Protein 1F8F (pdb70)

Radius of gyration: 20.16 Å; Cα contacts (8 Å, |Δi|>4): 922; chains: 1; bounding box: 40×38×63 Å

Secondary structure (DSSP, 8-state):
-EEEEEEEB-STTPPPEEEEEEEPPP-TTEEEEEEEEEE--HHHHHHHTTSS---SSB----EEEEEEEEE-TT--S--TT-EEEE-----SSSHHHHTT-GGG-TTHHHHSSSSS-SSS--SB--B--GGGT--SBSEEEEEGGGEEEE-TTS-GGGTGGGGTHHHHHHHIIIIII---TT-EEEEES-SHHHHHHHHHHHHHT-SEEEEEES-HHHHHHHHHHT-SEEEETTTS-HHHHHHHHTTS-EEEEEE-S--HHHHHHHHHTEEEEEEEEE----STT------HHHHHHTT-EEEE-SGGGS-HHHHHHHHHHHHHTTS--GGGGEEEEEGGGHHHHHHHHHHTS-SEEEEE--

Organism: Acinetobacter calcoaceticus (NCBI:txid471)

Nearest PDB structures (foldseek):
  1f8f-assembly1_A  TM=1.003E+00  e=1.709E-80  Acinetobacter calcoaceticus
  5tnx-assembly1_A  TM=9.929E-01  e=2.603E-60  Burkholderia ambifaria MC40-6
  1e3i-assembly1_B  TM=9.299E-01  e=3.430E-33  Mus musculus
  1e3l-assembly1_B  TM=9.326E-01  e=1.854E-32  Mus musculus
  4oh1-assembly1_A  TM=8.179E-01  e=3.962E-25  [Clostridium] scindens ATCC 35704

Solvent-accessible surface area: 15060 Å² total; per-residue (Å²): 143,64,108,9,76,0,0,4,0,39,71,143,39,23,92,10,84,79,66,82,18,78,3,64,90,16,108,31,46,24,0,0,0,80,2,25,0,0,0,4,19,136,34,0,12,32,0,38,29,57,100,50,91,2,55,38,62,1,0,0,0,2,0,0,0,0,49,2,68,19,58,4,113,100,13,108,130,10,117,97,26,12,32,0,0,0,1,3,2,29,20,36,178,24,97,59,17,103,95,49,60,7,2,78,5,87,82,33,119,38,62,0,18,49,3,17,46,98,138,41,93,76,9,9,98,67,24,3,35,2,10,13,3,4,0,0,0,37,30,1,17,2,95,24,41,2,0,3,109,12,48,126,122,10,77,15,49,21,0,0,0,0,1,11,4,0,4,15,0,0,0,0,0,50,43,23,8,134,9,69,103,78,12,9,0,0,0,2,8,0,16,12,44,0,0,0,0,0,2,0,0,96,57,26,36,14,68,46,9,0,0,3,23,88,54,92,70,32,3,94,37,0,94,143,10,26,2,59,67,52,4,24,31,153,108,85,92,6,24,48,12,0,81,134,46,22,137,48,7,0,65,20,0,0,1,26,67,8,35,38,120,24,31,71,50,0,1,32,0,2,8,147,126,1,88,0,0,34,33,18,70,57,124,118,76,66,116,44,138,81,66,88,104,52,37,114,141,12,37,23,58,65,50,61,12,55,18,0,32,13,43,5,78,142,10,0,43,50,0,5,132,30,45,97,100,61,109,1,44,0,56,110,6,30,106,74,11,46,24,120,80,6,48,86,0,6,76,19,29,189,152,8,120,4,27,7,1,0,0,92,20,95

Seque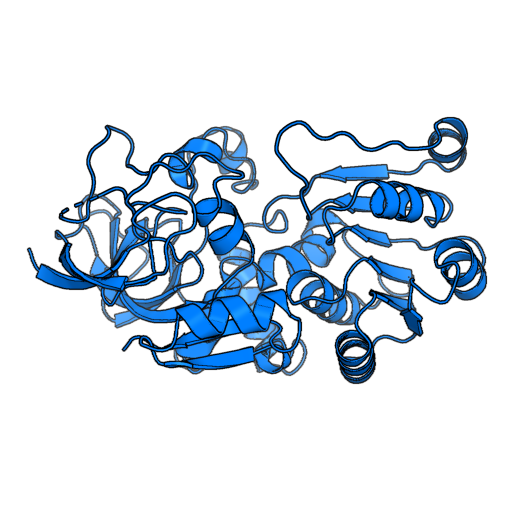nce (362 aa):
LKDIIAAVTPCKGADFELQALKIRQPQGDEVLVKVVATGMCHTDLIVRDQKYPVPLPAVLGHEGSGIIEAIGPNVTELQVGDHVVLSYGYCGKCTQCNTGNPAYCSEFFGRNFSGADSEGNHALCVNDHFFAQSSFATYALSRENNTVKVTKDVPIELLGPLGCGIQTGAGACINALKVTPASSFVTWGAGAVGLSALLAAKVCGASIIIAVDIVESRLELAKQLGATHVINSKTQDPVAAIKEITDGGVNFALESTGSPEILKQGVDALGILGKIAVVGAPQLGTTAQFDVNDLLLGGKTILGVVEGSGSPKKFIPELVRLYQQGKFPFDQLVKFYAFDEINQAAIDSRKGITLKPIIKIA

Foldseek 3Di:
DDKWWAFKLAAQQRFTDIDIWDFDADADQKFKWQWQWAWDDPVVVCVSNPLDDQDDTAQATAQTKGFTPHGYDNHDPDDGGFTWAFAADFDLPDPCNVVFFRLVHPCRCPQARHQDDPVRDHRMNHGYSHSQWSPRIRMTMHGNQRIAGADPPDDRLPRSCLNFQLLQQLLCCVPNQPQAAQFAEEEEAQFLNRLSNQLNNVVRHHPAAEYEHADVVSQVVSVVSPHPYYYYVVPDPVLVVLCVVRVAAGQEYEYAPQDQVVVQSNQSRHGQNHEYEYDHHDRPPDDHDHDDVVCVVSVYYYYYDGSSRGRCNPVSNVQVVCVVVVSRVSVVQEDEDESVCVSVVVVCSVVPPHRMYMYRHD

Structure (mmCIF, N/CA/C/O backbone):
data_1F8F
#
_entry.id   1F8F
#
_cell.length_a   82.294
_cell.length_b   96.985
_cell.length_c   103.909
_cell.angle_alpha   90.00
_cell.angle_beta   90.00
_cell.angle_gamma   90.00
#
_symmetry.space_group_name_H-M   'I 2 2 2'
#
loop_
_entity.id
_entity.type
_entity.pdbx_description
1 polymer 'BENZYL ALCOHOL DEHYDROGENASE'
2 non-polymer 'ZINC ION'
3 non-polymer 'SULFATE ION'
4 non-polymer NICOTINAMIDE-ADENINE-DINUCLEOTIDE
5 non-polymer ETHANOL
6 water water
#
loop_
_atom_site.group_PDB
_atom_site.id
_atom_site.type_symbol
_atom_site.label_atom_id
_atom_site.label_alt_id
_atom_site.label_comp_id
_atom_site.label_asym_id
_atom_site.label_entity_id
_atom_site.label_seq_id
_atom_site.pdbx_PDB_ins_code
_atom_site.Cartn_x
_atom_site.Cartn_y
_atom_site.Cartn_z
_atom_site.occupancy
_atom_site.B_iso_or_equiv
_atom_site.auth_seq_id
_atom_site.auth_comp_id
_atom_site.auth_asym_id
_atom_site.auth_atom_id
_atom_site.pdbx_PDB_model_num
ATOM 1 N N . LEU A 1 4 ? 10.218 35.361 48.434 1.00 69.26 4 LEU A N 1
ATOM 2 C CA . LEU A 1 4 ? 10.921 34.984 47.168 1.00 69.67 4 LEU A CA 1
ATOM 3 C C . LEU A 1 4 ? 11.194 33.484 47.037 1.00 67.99 4 LEU A C 1
ATOM 4 O O . LEU A 1 4 ? 11.004 32.716 47.996 1.00 68.49 4 LEU A O 1
ATOM 9 N N . LYS A 1 5 ? 11.655 33.042 45.867 1.00 64.62 5 LYS A N 1
ATOM 10 C CA . LYS A 1 5 ? 11.885 31.642 45.523 1.00 61.01 5 LYS A CA 1
ATOM 11 C C . LYS A 1 5 ? 13.303 31.290 45.095 1.00 58.75 5 LYS A C 1
ATOM 12 O O . LYS A 1 5 ? 14.009 32.108 44.471 1.00 57.73 5 LYS A O 1
ATOM 18 N N . ASP A 1 6 ? 13.784 30.080 45.440 1.00 55.51 6 ASP A N 1
ATOM 19 C CA . ASP A 1 6 ? 15.115 29.644 45.004 1.00 51.63 6 ASP A CA 1
ATOM 20 C C . ASP A 1 6 ? 14.989 28.791 43.733 1.00 47.92 6 ASP A C 1
ATOM 21 O O . ASP A 1 6 ? 14.028 28.036 43.553 1.00 43.63 6 ASP A O 1
ATOM 26 N N . ILE A 1 7 ? 15.967 28.967 42.833 1.00 46.38 7 ILE A N 1
ATOM 27 C CA . ILE A 1 7 ? 16.026 28.265 41.557 1.00 45.00 7 ILE A CA 1
ATOM 28 C C . ILE A 1 7 ? 17.439 27.906 41.059 1.00 44.70 7 ILE A C 1
ATOM 29 O O . ILE A 1 7 ? 18.442 28.498 41.499 1.00 42.97 7 ILE A O 1
ATOM 34 N N . ILE A 1 8 ? 17.525 27.108 39.968 1.00 41.66 8 ILE A N 1
ATOM 35 C CA . ILE A 1 8 ? 18.774 26.774 39.295 1.00 39.43 8 ILE A CA 1
ATOM 36 C C . ILE A 1 8 ? 18.852 27.495 37.949 1.00 39.21 8 ILE A C 1
ATOM 37 O O . ILE A 1 8 ? 17.883 27.403 37.191 1.00 39.48 8 ILE A O 1
ATOM 42 N N . ALA A 1 9 ? 19.915 28.174 37.574 1.00 39.26 9 ALA A N 1
ATOM 43 C CA . ALA A 1 9 ? 19.970 28.817 36.259 1.00 41.15 9 ALA A CA 1
ATOM 44 C C . ALA A 1 9 ? 21.368 28.704 35.697 1.00 40.27 9 ALA A C 1
ATOM 45 O O . ALA A 1 9 ? 22.272 28.805 36.502 1.00 41.41 9 ALA A O 1
ATOM 47 N N . ALA A 1 10 ? 21.549 28.641 34.409 1.00 41.12 10 ALA A N 1
ATOM 48 C CA . ALA A 1 10 ? 22.850 28.594 33.787 1.00 43.12 10 ALA A CA 1
ATOM 49 C C . ALA A 1 10 ? 23.439 29.993 33.647 1.00 45.50 10 ALA A C 1
ATOM 50 O O . ALA A 1 10 ? 22.906 30.812 32.881 1.00 47.99 10 ALA A O 1
ATOM 52 N N . VAL A 1 11 ? 24.596 30.283 34.228 1.00 45.89 11 VAL A N 1
ATOM 53 C CA . VAL A 1 11 ? 25.249 31.575 34.167 1.00 43.48 11 VAL A CA 1
ATOM 54 C C . VAL A 1 11 ? 26.413 31.651 33.197 1.00 44.91 11 VAL A C 1
ATOM 55 O O . VAL A 1 11 ? 27.218 30.711 33.095 1.00 45.23 11 VAL A O 1
ATOM 59 N N . THR A 1 12 ? 26.562 32.746 32.453 1.00 43.64 12 THR A N 1
ATOM 60 C CA . THR A 1 12 ? 27.691 32.942 31.570 1.00 45.64 12 THR A CA 1
ATOM 61 C C . THR A 1 12 ? 28.637 33.928 32.252 1.00 48.90 12 THR A C 1
ATOM 62 O O . THR A 1 12 ? 28.447 35.127 32.127 1.00 47.59 12 THR A O 1
ATOM 66 N N . PRO A 1 13 ? 29.639 33.464 32.999 1.00 51.88 13 PRO A N 1
ATOM 67 C CA . PRO A 1 13 ? 30.510 34.301 33.800 1.00 51.32 13 PRO A CA 1
ATOM 68 C C . PRO A 1 13 ? 31.444 35.240 33.101 1.00 51.03 13 PRO A C 1
ATOM 69 O O . PRO A 1 13 ? 31.725 36.234 33.773 1.00 51.09 13 PRO A O 1
ATOM 73 N N . CYS A 1 14 ? 31.952 35.053 31.898 1.00 52.13 14 CYS A N 1
ATOM 74 C CA . CYS A 1 14 ? 32.848 36.042 31.312 1.00 54.26 14 CYS A CA 1
ATOM 75 C C . CYS A 1 14 ? 32.995 35.828 29.815 1.00 55.35 14 CYS A C 1
ATOM 76 O O . CYS A 1 14 ? 32.466 34.863 29.255 1.00 56.26 14 CYS A O 1
ATOM 79 N N . LYS A 1 15 ? 33.712 36.743 29.174 1.00 56.56 15 LYS A N 1
ATOM 80 C CA . LYS A 1 15 ? 33.902 36.619 27.734 1.00 58.09 15 LYS A CA 1
ATOM 81 C C . LYS A 1 15 ? 34.264 35.158 27.492 1.00 59.20 15 LYS A C 1
ATOM 82 O O . LYS A 1 15 ? 35.126 34.539 28.109 1.00 60.63 15 LYS A O 1
ATOM 88 N N . GLY A 1 16 ? 33.474 34.532 26.648 1.00 58.54 16 GLY A N 1
ATOM 89 C CA . GLY A 1 16 ? 33.597 33.169 26.225 1.00 57.35 16 GLY A CA 1
ATOM 90 C C . GLY A 1 16 ? 33.488 32.050 27.232 1.00 53.28 16 GLY A C 1
ATOM 91 O O . GLY A 1 16 ? 33.680 30.914 26.818 1.00 54.25 16 GLY A O 1
ATOM 92 N N . ALA A 1 17 ? 33.173 32.264 28.477 1.00 51.03 17 ALA A N 1
ATOM 93 C CA . ALA A 1 17 ? 33.105 31.187 29.453 1.00 50.26 17 ALA A CA 1
ATOM 94 C C . ALA A 1 17 ? 31.996 30.196 29.138 1.00 49.14 17 ALA A C 1
ATOM 95 O O . ALA A 1 17 ? 31.067 30.467 28.392 1.00 48.15 17 ALA A O 1
ATOM 97 N N . ASP A 1 18 ? 32.087 28.986 29.664 1.00 47.79 18 ASP A N 1
ATOM 98 C CA . ASP A 1 18 ? 31.085 27.944 29.496 1.00 44.80 18 ASP A CA 1
ATOM 99 C C . ASP A 1 18 ? 29.896 28.204 30.413 1.00 42.10 18 ASP A C 1
ATOM 100 O O . ASP A 1 18 ? 30.097 28.682 31.532 1.00 41.03 18 ASP A O 1
ATOM 105 N N . PHE A 1 19 ? 28.695 27.798 30.042 1.00 40.94 19 PHE A N 1
ATOM 106 C CA . PHE A 1 19 ? 27.556 27.863 30.973 1.00 41.29 19 PHE A CA 1
ATOM 107 C C . PHE A 1 19 ? 27.886 26.934 32.164 1.00 42.83 19 PHE A C 1
ATOM 108 O O . PHE A 1 19 ? 28.414 25.806 31.995 1.00 39.17 19 PHE A O 1
ATOM 116 N N . GLU A 1 20 ? 27.534 27.330 33.379 1.00 43.23 20 GLU A N 1
ATOM 117 C CA . GLU A 1 20 ? 27.704 26.580 34.615 1.00 44.00 20 GLU A CA 1
ATOM 118 C C . GLU A 1 20 ? 26.379 26.703 35.390 1.00 43.52 20 GLU A C 1
ATOM 119 O O . GLU A 1 20 ? 25.837 27.816 35.420 1.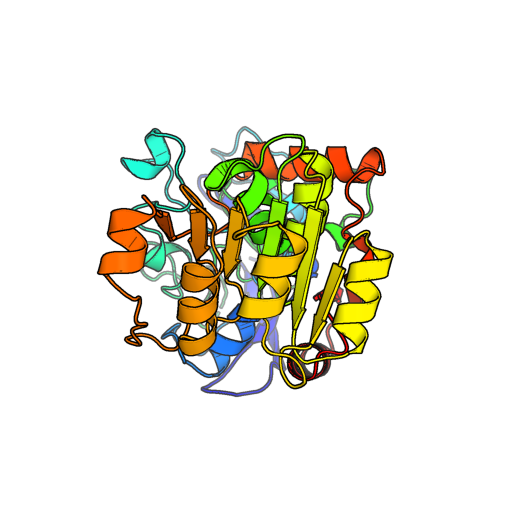00 41.25 20 GLU A O 1
ATOM 125 N N . LEU A 1 21 ? 25.902 25.661 36.030 1.00 42.92 21 LEU A N 1
ATOM 126 C CA . LEU A 1 21 ? 24.640 25.745 36.760 1.00 44.40 21 LEU A CA 1
ATOM 127 C C . LEU A 1 21 ? 24.857 26.355 38.136 1.00 45.96 21 LEU A C 1
ATOM 128 O O . LEU A 1 21 ? 25.852 25.997 38.781 1.00 46.54 21 LEU A O 1
ATOM 133 N N . GLN A 1 22 ? 24.042 27.293 38.589 1.00 46.26 22 GLN A N 1
ATOM 134 C CA . GLN A 1 22 ? 24.239 27.967 39.865 1.00 47.64 22 GLN A CA 1
ATOM 135 C C . GLN A 1 22 ? 22.933 28.068 40.632 1.00 47.08 22 GLN A C 1
ATOM 136 O O . GLN A 1 22 ? 21.883 27.920 40.010 1.00 47.19 22 GLN A O 1
ATOM 142 N N . ALA A 1 23 ? 22.963 28.262 41.949 1.00 47.56 23 ALA A N 1
ATOM 143 C CA . ALA A 1 23 ? 21.718 28.424 42.692 1.00 49.14 23 ALA A CA 1
ATOM 144 C C . ALA A 1 23 ? 21.420 29.929 42.866 1.00 48.84 23 ALA A C 1
ATOM 145 O O . ALA A 1 23 ? 22.308 30.668 43.309 1.00 46.82 23 ALA A O 1
ATOM 147 N N . LEU A 1 24 ? 20.205 30.339 42.475 1.00 47.58 24 LEU A N 1
ATOM 148 C CA . LEU A 1 24 ? 19.829 31.753 42.581 1.00 45.67 24 LEU A CA 1
ATOM 149 C C . LEU A 1 24 ? 18.408 31.945 43.104 1.00 46.59 24 LEU A C 1
ATOM 150 O O . LEU A 1 24 ? 17.643 31.012 43.415 1.00 45.10 24 LEU A O 1
ATOM 155 N N . LYS A 1 25 ? 17.982 33.214 43.244 1.00 46.72 25 LYS A N 1
ATOM 156 C CA . LYS A 1 25 ? 16.640 33.511 43.715 1.00 47.84 25 LYS A CA 1
ATOM 157 C C . LYS A 1 25 ? 15.860 34.493 42.824 1.00 45.71 25 LYS A C 1
ATOM 158 O O . LYS A 1 25 ? 16.367 35.441 42.278 1.00 41.10 25 LYS A O 1
ATOM 164 N N . ILE A 1 26 ? 14.562 34.213 42.751 1.00 46.38 26 ILE A N 1
ATOM 165 C CA . ILE A 1 26 ? 13.704 35.069 41.925 1.00 48.16 26 ILE A CA 1
ATOM 166 C C . ILE A 1 26 ? 12.527 35.574 42.751 1.00 48.84 26 ILE A C 1
ATOM 167 O O . ILE A 1 26 ? 11.927 34.828 43.550 1.00 48.91 26 ILE A O 1
ATOM 172 N N . ARG A 1 27 ? 12.209 36.857 42.518 1.00 47.98 27 ARG A N 1
ATOM 173 C CA . ARG A 1 27 ? 11.118 37.478 43.263 1.00 45.97 27 ARG A CA 1
ATOM 174 C C . ARG A 1 27 ? 9.753 37.293 42.637 1.00 46.26 27 ARG A C 1
ATOM 175 O O . ARG A 1 27 ? 9.641 36.925 41.465 1.00 44.85 27 ARG A O 1
ATOM 183 N N . GLN A 1 28 ? 8.713 37.627 43.405 1.00 45.84 28 GLN A N 1
ATOM 184 C CA . GLN A 1 28 ? 7.360 37.575 42.875 1.00 47.66 28 GLN A CA 1
ATOM 185 C C . GLN A 1 28 ? 7.143 38.746 41.883 1.00 45.87 28 GLN A C 1
ATOM 186 O O . GLN A 1 28 ? 7.826 39.757 41.851 1.00 45.34 28 GLN A O 1
ATOM 192 N N . PRO A 1 29 ? 6.161 38.566 41.029 1.00 45.07 29 PRO A N 1
ATOM 193 C CA . PRO A 1 29 ? 5.850 39.521 39.985 1.00 46.28 29 PRO A CA 1
ATOM 194 C C . PRO A 1 29 ? 5.010 40.702 40.455 1.00 47.58 29 PRO A C 1
ATOM 195 O O . PRO A 1 29 ? 4.181 40.618 41.350 1.00 44.57 29 PRO A O 1
ATOM 199 N N . GLN A 1 30 ? 5.261 41.840 39.810 1.00 50.61 30 GLN A N 1
ATOM 200 C CA . GLN A 1 30 ? 4.538 43.076 40.088 1.00 53.14 30 GLN A CA 1
ATOM 201 C C . GLN A 1 30 ? 3.796 43.550 38.844 1.00 51.23 30 GLN A C 1
ATOM 202 O O . GLN A 1 30 ? 3.682 42.856 37.825 1.00 50.03 30 GLN A O 1
ATOM 208 N N . GLY A 1 31 ? 3.224 44.738 38.934 1.00 48.55 31 GLY A N 1
ATOM 209 C CA . GLY A 1 31 ? 2.432 45.349 37.884 1.00 44.60 31 GLY A CA 1
ATOM 210 C C . GLY A 1 31 ? 1.818 44.352 36.904 1.00 40.63 31 GLY A C 1
ATOM 211 O O . GLY A 1 31 ? 0.861 43.640 37.201 1.00 38.07 31 GLY A O 1
ATOM 212 N N . ASP A 1 32 ? 2.358 44.391 35.682 1.00 39.04 32 ASP A N 1
ATOM 213 C CA . ASP A 1 32 ? 1.908 43.493 34.615 1.00 36.56 32 ASP A CA 1
ATOM 214 C C . ASP A 1 32 ? 2.908 42.391 34.256 1.00 37.19 32 ASP A C 1
ATOM 215 O O . ASP A 1 32 ? 2.815 41.647 33.233 1.00 36.95 32 ASP A O 1
ATOM 220 N N . GLU A 1 33 ? 3.831 42.118 35.188 1.00 36.03 33 GLU A N 1
ATOM 221 C CA . GLU A 1 33 ? 4.800 41.042 35.101 1.00 36.81 33 GLU A CA 1
ATOM 222 C C . GLU A 1 33 ? 4.195 39.648 35.290 1.00 35.44 33 GLU A C 1
ATOM 223 O O . GLU A 1 33 ? 3.087 39.541 35.792 1.00 33.37 33 GLU A O 1
ATOM 229 N N . VAL A 1 34 ? 4.871 38.624 34.768 1.00 35.66 34 VAL A N 1
ATOM 230 C CA . VAL A 1 34 ? 4.428 37.236 34.839 1.00 36.94 34 VAL A CA 1
ATOM 231 C C . VAL A 1 34 ? 5.502 36.253 35.339 1.00 36.27 34 VAL A C 1
ATOM 232 O O . VAL A 1 34 ? 6.637 36.406 34.895 1.00 36.39 34 VAL A O 1
ATOM 236 N N . LEU A 1 35 ? 5.199 35.317 36.257 1.00 35.64 35 LEU A N 1
ATOM 237 C CA . LEU A 1 35 ? 6.143 34.344 36.795 1.00 33.87 35 LEU A CA 1
ATOM 238 C C . LEU A 1 35 ? 5.941 33.006 36.081 1.00 30.79 35 LEU A C 1
ATOM 239 O O . LEU A 1 35 ? 4.826 32.467 36.186 1.00 30.16 35 LEU A O 1
ATOM 244 N N . VAL A 1 36 ? 6.971 32.560 35.352 1.00 28.61 36 VAL A N 1
ATOM 245 C CA . VAL A 1 36 ? 6.727 31.362 34.523 1.00 27.50 36 VAL A CA 1
ATOM 246 C C . VAL A 1 36 ? 7.501 30.121 34.958 1.00 27.32 36 VAL A C 1
ATOM 247 O O . VAL A 1 36 ? 8.718 30.245 35.143 1.00 27.12 36 VAL A O 1
ATOM 251 N N . LYS A 1 37 ? 6.884 28.956 34.966 1.00 28.95 37 LYS A N 1
ATOM 252 C CA . LYS A 1 37 ? 7.696 27.744 35.309 1.00 32.06 37 LYS A CA 1
ATOM 253 C C . LYS A 1 37 ? 8.214 27.207 33.954 1.00 29.68 37 LYS A C 1
ATOM 254 O O . LYS A 1 37 ? 7.364 26.785 33.169 1.00 27.44 37 LYS A O 1
ATOM 260 N N . VAL A 1 38 ? 9.515 27.289 33.679 1.00 28.58 38 VAL A N 1
ATOM 261 C CA . VAL A 1 38 ? 10.019 26.856 32.377 1.00 29.47 38 VAL A CA 1
ATOM 262 C C . VAL A 1 38 ? 10.082 25.340 32.119 1.00 31.03 38 VAL A C 1
ATOM 263 O O . VAL A 1 38 ? 10.745 24.595 32.854 1.00 29.09 38 VAL A O 1
ATOM 267 N N . VAL A 1 39 ? 9.495 24.857 31.026 1.00 29.30 39 VAL A N 1
ATOM 268 C CA . VAL A 1 39 ? 9.567 23.451 30.629 1.00 31.28 39 VAL A CA 1
ATOM 269 C C . VAL A 1 39 ? 10.795 23.219 29.753 1.00 32.75 39 VAL A C 1
ATOM 270 O O . VAL A 1 39 ? 11.621 22.330 30.035 1.00 31.57 39 VAL A O 1
ATOM 274 N N . ALA A 1 40 ? 11.022 24.115 28.744 1.00 29.99 40 ALA A N 1
ATOM 275 C CA . ALA A 1 40 ? 12.188 24.024 27.879 1.00 26.73 40 ALA A CA 1
ATOM 276 C C . ALA A 1 40 ? 12.457 25.323 27.105 1.00 25.54 40 ALA A C 1
ATOM 277 O O . ALA A 1 40 ? 11.571 26.130 26.877 1.00 22.56 40 ALA A O 1
ATOM 279 N N . THR A 1 41 ? 13.724 25.537 26.725 1.00 23.95 41 THR A N 1
ATOM 280 C CA . THR A 1 41 ? 14.139 26.776 26.110 1.00 25.54 41 THR A CA 1
ATOM 281 C C . THR A 1 41 ? 15.030 26.527 24.896 1.00 27.99 41 THR A C 1
ATOM 282 O O . THR A 1 41 ? 16.062 25.883 25.067 1.00 24.76 41 THR A O 1
ATOM 286 N N . GLY A 1 42 ? 14.647 27.079 23.747 1.00 25.91 42 GLY A N 1
ATOM 287 C CA . GLY A 1 42 ? 15.490 26.904 22.565 1.00 24.99 42 GLY A CA 1
ATOM 288 C C . GLY A 1 42 ? 16.831 27.596 22.631 1.00 26.93 42 GLY A C 1
ATOM 289 O O . GLY A 1 42 ? 16.996 28.563 23.380 1.00 27.01 42 GLY A O 1
ATOM 290 N N . MET A 1 43 ? 17.813 27.170 21.840 1.00 27.55 43 MET A N 1
ATOM 291 C CA . MET A 1 43 ? 19.133 27.759 21.764 1.00 28.59 43 MET A CA 1
ATOM 292 C C . MET A 1 43 ? 19.336 28.350 20.356 1.00 28.89 43 MET A C 1
ATOM 293 O O . MET A 1 43 ? 19.071 27.743 19.341 1.00 25.59 43 MET A O 1
ATOM 298 N N . CYS A 1 44 ? 19.851 29.557 20.335 1.00 33.61 44 CYS A N 1
ATOM 299 C CA . CYS A 1 44 ? 20.028 30.359 19.126 1.00 35.27 44 CYS A CA 1
ATOM 300 C C . CYS A 1 44 ? 21.419 30.946 19.101 1.00 37.50 44 CYS A C 1
ATOM 301 O O . CYS A 1 44 ? 22.090 31.308 20.062 1.00 37.66 44 CYS A O 1
ATOM 304 N N . HIS A 1 45 ? 21.902 31.143 17.895 1.00 40.65 45 HIS A N 1
ATOM 305 C CA . HIS A 1 45 ? 23.176 31.696 17.523 1.00 43.69 45 HIS A CA 1
ATOM 306 C C . HIS A 1 45 ? 23.525 32.928 18.328 1.00 43.59 45 HIS A C 1
ATOM 307 O O . HIS A 1 45 ? 24.609 33.131 18.868 1.00 43.36 45 HIS A O 1
ATOM 314 N N . THR A 1 46 ? 22.519 33.797 18.496 1.00 43.18 46 THR A N 1
ATOM 315 C CA . THR A 1 46 ? 22.575 34.985 19.293 1.00 40.65 46 THR A CA 1
ATOM 316 C C . THR A 1 46 ? 22.968 34.738 20.734 1.00 40.92 46 THR A C 1
ATOM 317 O O . THR A 1 46 ? 23.668 35.618 21.287 1.00 40.57 46 THR A O 1
ATOM 321 N N . ASP A 1 47 ? 22.620 33.618 21.372 1.00 39.23 47 ASP A N 1
ATOM 322 C CA . ASP A 1 47 ? 23.091 33.432 22.758 1.00 39.95 47 ASP A CA 1
ATOM 323 C C . ASP A 1 47 ? 24.632 33.330 22.752 1.00 38.58 47 ASP A C 1
ATOM 324 O O . ASP A 1 47 ? 25.354 33.823 23.613 1.00 39.69 47 ASP A O 1
ATOM 329 N N . LEU A 1 48 ? 25.137 32.677 21.719 1.00 39.63 48 LEU A N 1
ATOM 330 C CA . LEU A 1 48 ? 26.545 32.435 21.509 1.00 41.01 48 LEU A CA 1
ATOM 331 C C . LEU A 1 48 ? 27.355 33.670 21.207 1.00 43.06 48 LEU A C 1
ATOM 332 O O . LEU A 1 48 ? 28.385 33.923 21.835 1.00 43.24 48 LEU A O 1
ATOM 337 N N . ILE A 1 49 ? 26.858 34.488 20.266 1.00 44.57 49 ILE A N 1
ATOM 338 C CA . ILE A 1 49 ? 27.537 35.739 19.938 1.00 43.83 49 ILE A CA 1
ATOM 339 C C . ILE A 1 49 ? 27.570 36.658 21.153 1.00 41.93 49 ILE A C 1
ATOM 340 O O . ILE A 1 49 ? 28.476 37.476 21.091 1.00 41.10 49 ILE A O 1
ATOM 345 N N . VAL A 1 50 ? 26.738 36.610 22.175 1.00 42.65 50 VAL A N 1
ATOM 346 C CA . VAL A 1 50 ? 26.744 37.459 23.354 1.00 44.39 50 VAL A CA 1
ATOM 347 C C . VAL A 1 50 ? 27.743 37.034 24.424 1.00 47.30 50 VAL A C 1
ATOM 348 O O . VAL A 1 50 ? 28.249 37.785 25.262 1.00 46.76 50 VAL A O 1
ATOM 352 N N . ARG A 1 51 ? 28.054 35.748 24.422 1.00 50.07 51 ARG A N 1
ATOM 353 C CA . ARG A 1 51 ? 29.001 35.103 25.327 1.00 51.43 51 ARG A CA 1
ATOM 354 C C . ARG A 1 51 ? 30.422 35.505 24.902 1.00 53.14 51 ARG A C 1
ATOM 355 O O . ARG A 1 51 ? 31.223 36.017 25.675 1.00 52.73 51 ARG A O 1
ATOM 363 N N . ASP A 1 52 ? 30.580 35.492 23.578 1.00 56.85 52 ASP A N 1
ATOM 364 C CA . ASP A 1 52 ? 31.799 35.902 22.912 1.00 61.24 52 ASP A CA 1
ATOM 365 C C . ASP A 1 52 ? 31.901 37.412 22.757 1.00 64.70 52 ASP A C 1
ATOM 366 O O . ASP A 1 52 ? 32.804 37.961 22.125 1.00 65.01 52 ASP A O 1
ATOM 371 N N . GLN A 1 53 ? 30.946 38.135 23.307 1.00 67.71 53 GLN A N 1
ATOM 372 C CA . GLN A 1 53 ? 30.880 39.566 23.352 1.00 70.52 53 GLN A CA 1
ATOM 373 C C . GLN A 1 53 ? 30.968 40.317 22.052 1.00 72.50 53 GLN A C 1
ATOM 374 O O . GLN A 1 53 ? 31.154 41.538 22.089 1.00 71.46 53 GLN A O 1
ATOM 380 N N . LYS A 1 54 ? 30.531 39.767 20.929 1.00 75.21 54 LYS A N 1
ATOM 381 C CA . LYS A 1 54 ? 30.438 40.547 19.702 1.00 77.34 54 LYS A CA 1
ATOM 382 C C . LYS A 1 54 ? 29.262 41.496 19.837 1.00 79.62 54 LYS A C 1
ATOM 383 O O . LYS A 1 54 ? 28.834 42.130 18.884 1.00 79.27 54 LYS A O 1
ATOM 389 N N . TYR A 1 55 ? 28.647 41.667 20.972 1.00 81.18 55 TYR A N 1
ATOM 390 C CA . TYR A 1 55 ? 27.588 42.456 21.484 1.00 79.84 55 TYR A CA 1
ATOM 391 C C . TYR A 1 55 ? 27.786 42.595 23.006 1.00 83.14 55 TYR A C 1
ATOM 392 O O . TYR A 1 55 ? 27.815 41.606 23.734 1.00 81.02 55 TYR A O 1
ATOM 401 N N . PRO A 1 56 ? 27.835 43.834 23.477 1.00 82.37 56 PRO A N 1
ATOM 402 C CA . PRO A 1 56 ? 28.062 44.163 24.856 1.00 80.43 56 PRO A CA 1
ATOM 403 C C . PRO A 1 56 ? 27.007 43.966 25.916 1.00 78.93 56 PRO A C 1
ATOM 404 O O . PRO A 1 56 ? 26.778 44.904 26.697 1.00 79.56 56 PRO A O 1
ATOM 408 N N . VAL A 1 57 ? 26.468 42.756 26.043 1.00 75.66 57 VAL A N 1
ATOM 409 C CA . VAL A 1 57 ? 25.567 42.494 27.176 1.00 72.40 57 VAL A CA 1
ATOM 410 C C . VAL A 1 57 ? 26.557 42.296 28.323 1.00 70.26 57 VAL A C 1
ATOM 411 O O . VAL A 1 57 ? 27.574 41.629 28.159 1.00 69.14 57 VAL A O 1
ATOM 415 N N . PRO A 1 58 ? 26.321 42.947 29.439 1.00 69.27 58 PRO A N 1
ATOM 416 C CA . PRO A 1 58 ? 27.205 42.864 30.585 1.00 67.92 58 PRO A CA 1
ATOM 417 C C . PRO A 1 58 ? 27.181 41.524 31.296 1.00 65.94 58 PRO A C 1
ATOM 418 O O . PRO A 1 58 ? 26.124 41.072 31.748 1.00 65.68 58 PRO A O 1
ATOM 422 N N . LEU A 1 59 ? 28.365 40.939 31.453 1.00 63.09 59 LEU A N 1
ATOM 423 C CA . LEU A 1 59 ? 28.620 39.677 32.133 1.00 60.21 59 LEU A CA 1
ATOM 424 C C . LEU A 1 59 ? 29.247 39.902 33.500 1.00 59.36 59 LEU A C 1
ATOM 425 O O . LEU A 1 59 ? 30.084 40.786 33.689 1.00 60.90 59 LEU A O 1
ATOM 430 N N . PRO A 1 60 ? 28.848 39.104 34.478 1.00 57.48 60 PRO A N 1
ATOM 431 C CA . PRO A 1 60 ? 27.974 37.963 34.314 1.00 55.32 60 PRO A CA 1
ATOM 432 C C . PRO A 1 60 ? 26.463 38.044 34.180 1.00 53.04 60 PRO A C 1
ATOM 433 O O . PRO A 1 60 ? 25.817 38.908 34.771 1.00 52.03 60 PRO A O 1
ATOM 437 N N . ALA A 1 61 ? 25.834 37.032 33.547 1.00 49.18 61 ALA A N 1
ATOM 438 C CA . ALA A 1 61 ? 24.388 36.972 33.352 1.00 45.72 61 ALA A CA 1
ATOM 439 C C . ALA A 1 61 ? 23.767 35.637 32.920 1.00 43.13 61 ALA A C 1
ATOM 440 O O . ALA A 1 61 ? 24.461 34.725 32.474 1.00 39.64 61 ALA A O 1
ATOM 442 N N . VAL A 1 62 ? 22.442 35.527 33.065 1.00 40.31 62 VAL A N 1
ATOM 443 C CA . VAL A 1 62 ? 21.644 34.398 32.612 1.00 38.28 62 VAL A CA 1
ATOM 444 C C . VAL A 1 62 ? 21.015 34.669 31.227 1.00 35.12 62 VAL A C 1
ATOM 445 O O . VAL A 1 62 ? 20.159 35.541 31.142 1.00 30.60 62 VAL A O 1
ATOM 449 N N . LEU A 1 63 ? 21.438 33.979 30.183 1.00 31.17 63 LEU A N 1
ATOM 450 C CA . LEU A 1 63 ? 20.925 34.115 28.833 1.00 30.60 63 LEU A CA 1
ATOM 451 C C . LEU A 1 63 ? 19.726 33.235 28.508 1.00 26.82 63 LEU A C 1
ATOM 452 O O . LEU A 1 63 ? 18.977 32.937 29.400 1.00 24.99 63 LEU A O 1
ATOM 457 N N . GLY A 1 64 ? 19.538 32.723 27.284 1.00 28.45 64 GLY A N 1
ATOM 458 C CA . GLY A 1 64 ? 18.341 31.947 26.942 1.00 25.26 64 GLY A CA 1
ATOM 459 C C . GLY A 1 64 ? 17.267 32.964 26.516 1.00 28.16 64 GLY A C 1
ATOM 460 O O . GLY A 1 64 ? 17.022 33.945 27.210 1.00 26.90 64 GLY A O 1
ATOM 461 N N . HIS A 1 65 ? 16.677 32.791 25.334 1.00 27.82 65 HIS A N 1
ATOM 462 C CA . HIS A 1 65 ? 15.707 33.771 24.876 1.00 28.92 65 HIS A CA 1
ATOM 463 C C . HIS A 1 65 ? 14.628 33.067 24.052 1.00 27.52 65 HIS A C 1
ATOM 464 O O . HIS A 1 65 ? 13.961 33.707 23.254 1.00 26.07 65 HIS A O 1
ATOM 471 N N . GLU A 1 66 ? 14.623 31.733 24.193 1.00 27.30 66 GLU A N 1
ATOM 472 C CA . GLU A 1 66 ? 13.565 30.991 23.479 1.00 28.18 66 GLU A CA 1
ATOM 473 C C . GLU A 1 66 ? 12.756 30.098 24.414 1.00 26.20 66 GLU A C 1
ATOM 474 O O . GLU A 1 66 ? 12.531 28.908 24.143 1.00 24.14 66 GLU A O 1
ATOM 480 N N . GLY A 1 67 ? 12.164 30.613 25.497 1.00 26.04 67 GLY A N 1
ATOM 481 C CA . GLY A 1 67 ? 11.508 29.809 26.510 1.00 21.31 67 GLY A CA 1
ATOM 482 C C . GLY A 1 67 ? 10.070 29.467 26.315 1.00 22.83 67 GLY A C 1
ATOM 483 O O . GLY A 1 67 ? 9.357 30.157 25.588 1.00 20.27 67 GLY A O 1
ATOM 484 N N . SER A 1 68 ? 9.643 28.371 26.918 1.00 21.99 68 SER A N 1
ATOM 485 C CA . SER A 1 68 ? 8.257 27.958 26.957 1.00 24.49 68 SER A CA 1
ATOM 486 C C . SER A 1 68 ? 8.063 27.360 28.371 1.00 28.34 68 SER A C 1
ATOM 487 O O . SER A 1 68 ? 9.060 26.864 28.957 1.00 24.75 68 SER A O 1
ATOM 490 N N . GLY A 1 69 ? 6.847 27.492 28.891 1.00 28.59 69 GLY A N 1
ATOM 491 C CA . GLY A 1 69 ? 6.580 27.058 30.249 1.00 30.79 69 GLY A CA 1
ATOM 492 C C . GLY A 1 69 ? 5.093 27.185 30.610 1.00 32.84 69 GLY A C 1
ATOM 493 O O . GLY A 1 69 ? 4.196 27.162 29.785 1.00 29.98 69 GLY A O 1
ATOM 494 N N . ILE A 1 70 ? 4.827 27.243 31.904 1.00 33.41 70 ILE A N 1
ATOM 495 C CA . ILE A 1 70 ? 3.502 27.274 32.523 1.00 36.54 70 ILE A CA 1
ATOM 496 C C . ILE A 1 70 ? 3.435 28.437 33.517 1.00 34.98 70 ILE A C 1
ATOM 497 O O . ILE A 1 70 ? 4.341 28.690 34.322 1.00 33.86 70 ILE A O 1
ATOM 502 N N . ILE A 1 71 ? 2.356 29.196 33.413 1.00 38.10 71 ILE A N 1
ATOM 503 C CA . ILE A 1 71 ? 2.228 30.310 34.374 1.00 37.83 71 ILE A CA 1
ATOM 504 C C . ILE A 1 71 ? 1.928 29.791 35.781 1.00 39.10 71 ILE A C 1
ATOM 505 O O . ILE A 1 71 ? 0.942 29.137 36.019 1.00 38.28 71 ILE A O 1
ATOM 510 N N . GLU A 1 72 ? 2.693 30.245 36.723 1.00 42.78 72 GLU A N 1
ATOM 511 C CA . GLU A 1 72 ? 2.825 30.029 38.123 1.00 48.25 72 GLU A CA 1
ATOM 512 C C . GLU A 1 72 ? 2.371 31.193 39.009 1.00 50.34 72 GLU A C 1
ATOM 513 O O . GLU A 1 72 ? 2.213 31.042 40.229 1.00 52.17 72 GLU A O 1
ATOM 519 N N . ALA A 1 73 ? 2.308 32.382 38.445 1.00 50.46 73 ALA A N 1
ATOM 520 C CA . ALA A 1 73 ? 1.901 33.590 39.131 1.00 52.08 73 ALA A CA 1
ATOM 521 C C . ALA A 1 73 ? 1.858 34.802 38.174 1.00 51.92 73 ALA A C 1
ATOM 522 O O . ALA A 1 73 ? 2.762 34.973 37.359 1.00 50.61 73 ALA A O 1
ATOM 524 N N . ILE A 1 74 ? 0.782 35.579 38.274 1.00 50.97 74 ILE A N 1
ATOM 525 C CA . ILE A 1 74 ? 0.569 36.769 37.470 1.00 49.81 74 ILE A CA 1
ATOM 526 C C . ILE A 1 74 ? 0.610 38.010 38.347 1.00 48.88 74 ILE A C 1
ATOM 527 O O . ILE A 1 74 ? 0.321 37.851 39.520 1.00 52.25 74 ILE A O 1
ATOM 532 N N . GLY A 1 75 ? 0.962 39.184 37.899 1.00 47.38 75 GLY A N 1
ATOM 533 C CA . GLY A 1 75 ? 0.911 40.379 38.746 1.00 44.49 75 GLY A CA 1
ATOM 534 C C . GLY A 1 75 ? -0.559 40.831 38.807 1.00 43.68 75 GLY A C 1
ATOM 535 O O . GLY A 1 75 ? -1.480 40.286 38.190 1.00 39.57 75 GLY A O 1
ATOM 536 N N . PRO A 1 76 ? -0.788 41.876 39.600 1.00 44.52 76 PRO A N 1
ATOM 537 C CA . PRO A 1 76 ? -2.125 42.431 39.770 1.00 44.22 76 PRO A CA 1
ATOM 538 C C . PRO A 1 76 ? -2.758 43.140 38.590 1.00 44.00 76 PRO A C 1
ATOM 539 O O . PRO A 1 76 ? -3.985 43.068 38.452 1.00 41.47 76 PRO A O 1
ATOM 543 N N . ASN A 1 77 ? -2.052 43.811 37.678 1.00 44.56 77 ASN A N 1
ATOM 544 C CA . ASN A 1 77 ? -2.659 44.448 36.502 1.00 44.28 77 ASN A CA 1
ATOM 545 C C . ASN A 1 77 ? -2.706 43.553 35.253 1.00 43.64 77 ASN A C 1
ATOM 546 O O . ASN A 1 77 ? -3.083 43.960 34.132 1.00 40.45 77 ASN A O 1
ATOM 551 N N . VAL A 1 78 ? -2.393 42.264 35.475 1.00 40.55 78 VAL A N 1
ATOM 552 C CA . VAL A 1 78 ? -2.416 41.297 34.402 1.00 39.42 78 VAL A CA 1
ATOM 553 C C . VAL A 1 78 ? -3.877 40.933 34.132 1.00 40.09 78 VAL A C 1
ATOM 554 O O . VAL A 1 78 ? -4.573 40.527 35.068 1.00 39.43 78 VAL A O 1
ATOM 558 N N . THR A 1 79 ? -4.323 41.090 32.869 1.00 37.69 79 THR A N 1
ATOM 559 C CA . THR A 1 79 ? -5.723 40.800 32.623 1.00 37.35 79 THR A CA 1
ATOM 560 C C . THR A 1 79 ? -5.909 39.736 31.578 1.00 39.56 79 THR A C 1
ATOM 561 O O . THR A 1 79 ? -7.040 39.229 31.498 1.00 41.08 79 THR A O 1
ATOM 565 N N . GLU A 1 80 ? -4.923 39.458 30.722 1.00 40.56 80 GLU A N 1
ATOM 566 C CA . GLU A 1 80 ? -5.169 38.537 29.617 1.00 41.49 80 GLU A CA 1
ATOM 567 C C . GLU A 1 80 ? -4.558 37.150 29.794 1.00 41.28 80 GLU A C 1
ATOM 568 O O . GLU A 1 80 ? -4.643 36.308 28.890 1.00 39.07 80 GLU A O 1
ATOM 574 N N . LEU A 1 81 ? -3.958 36.867 30.917 1.00 42.32 81 LEU A N 1
ATOM 575 C CA . LEU A 1 81 ? -3.337 35.579 31.196 1.00 44.97 81 LEU A CA 1
ATOM 576 C C . LEU A 1 81 ? -3.660 35.060 32.602 1.00 47.52 81 LEU A C 1
ATOM 577 O O . LEU A 1 81 ? -3.670 35.851 33.556 1.00 45.86 81 LEU A O 1
ATOM 582 N N . GLN A 1 82 ? -3.838 33.749 32.814 1.00 50.73 82 GLN A N 1
ATOM 583 C CA . GLN A 1 82 ? -4.084 33.190 34.159 1.00 51.78 82 GLN A CA 1
ATOM 584 C C . GLN A 1 82 ? -3.157 32.017 34.499 1.00 50.82 82 GLN A C 1
ATOM 585 O O . GLN A 1 82 ? -2.584 31.363 33.626 1.00 47.29 82 GLN A O 1
ATOM 591 N N . VAL A 1 83 ? -3.014 31.782 35.806 1.00 51.26 83 VAL A N 1
ATOM 592 C CA . VAL A 1 83 ? -2.180 30.730 36.385 1.00 50.04 83 VAL A CA 1
ATOM 593 C C . VAL A 1 83 ? -2.451 29.407 35.710 1.00 48.60 83 VAL A C 1
ATOM 594 O O . VAL A 1 83 ? -3.636 29.067 35.567 1.00 49.46 83 VAL A O 1
ATOM 598 N N . GLY A 1 84 ? -1.424 28.715 35.209 1.00 47.87 84 GLY A N 1
ATOM 599 C CA . GLY A 1 84 ? -1.718 27.468 34.480 1.00 47.08 84 GLY A CA 1
ATOM 600 C C . GLY A 1 84 ? -1.712 27.583 32.968 1.00 46.89 84 GLY A C 1
ATOM 601 O O . GLY A 1 84 ? -1.633 26.535 32.287 1.00 46.52 84 GLY A O 1
ATOM 602 N N . ASP A 1 85 ? -1.835 28.771 32.364 1.00 43.45 85 ASP A N 1
ATOM 603 C CA . ASP A 1 85 ? -1.714 28.850 30.908 1.00 41.40 85 ASP A CA 1
ATOM 604 C C . ASP A 1 85 ? -0.311 28.378 30.507 1.00 37.68 85 ASP A C 1
ATOM 605 O O . ASP A 1 85 ? 0.650 28.504 31.259 1.00 37.14 85 ASP A O 1
ATOM 610 N N . HIS A 1 86 ? -0.194 27.807 29.351 1.00 36.65 86 HIS A N 1
ATOM 611 C CA . HIS A 1 86 ? 0.981 27.372 28.626 1.00 37.40 86 HIS A CA 1
ATOM 612 C C . HIS A 1 86 ? 1.440 28.556 27.758 1.00 35.66 86 HIS A C 1
ATOM 613 O O . HIS A 1 86 ? 0.565 29.064 27.020 1.00 38.34 86 HIS A O 1
ATOM 620 N N . VAL A 1 87 ? 2.671 29.008 27.787 1.00 31.39 87 VAL A N 1
ATOM 621 C CA . VAL A 1 87 ? 3.133 30.169 27.065 1.00 29.09 87 VAL A CA 1
ATOM 622 C C . VAL A 1 87 ? 4.496 30.033 26.368 1.00 30.58 87 VAL A C 1
ATOM 623 O O . VAL A 1 87 ? 5.387 29.205 26.626 1.00 27.89 87 VAL A O 1
ATOM 627 N N . VAL A 1 88 ? 4.609 30.947 25.375 1.00 26.17 88 VAL A N 1
ATOM 628 C CA . VAL A 1 88 ? 5.870 31.112 24.613 1.00 22.42 88 VAL A CA 1
ATOM 629 C C . VAL A 1 88 ? 6.426 32.500 24.919 1.00 20.25 88 VAL A C 1
ATOM 630 O O . VAL A 1 88 ? 5.628 33.452 24.998 1.00 18.98 88 VAL A O 1
ATOM 634 N N . LEU A 1 89 ? 7.616 32.768 25.322 1.00 19.11 89 LEU A N 1
ATOM 635 C CA . LEU A 1 89 ? 8.161 34.042 25.728 1.00 20.57 89 LEU A CA 1
ATOM 636 C C . LEU A 1 89 ? 9.009 34.560 24.553 1.00 25.23 89 LEU A C 1
ATOM 637 O O . LEU A 1 89 ? 9.995 33.971 24.142 1.00 23.71 89 LEU A O 1
ATOM 642 N N . SER A 1 90 ? 8.551 35.645 23.986 1.00 22.95 90 SER A N 1
ATOM 643 C CA . SER A 1 90 ? 9.059 36.302 22.818 1.00 22.36 90 SER A CA 1
ATOM 644 C C . SER A 1 90 ? 9.965 37.458 23.232 1.00 23.25 90 SER A C 1
ATOM 645 O O . SER A 1 90 ? 10.228 37.601 24.431 1.00 20.76 90 SER A O 1
ATOM 648 N N . TYR A 1 91 ? 10.473 38.261 22.305 1.00 22.00 91 TYR A N 1
ATOM 649 C CA . TYR A 1 91 ? 11.330 39.373 22.645 1.00 23.40 91 TYR A CA 1
ATOM 650 C C . TYR A 1 91 ? 10.571 40.450 23.446 1.00 25.65 91 TYR A C 1
ATOM 651 O O . TYR A 1 91 ? 9.400 40.417 23.735 1.00 27.18 91 TYR A O 1
ATOM 660 N N . GLY A 1 92 ? 11.324 41.464 23.856 1.00 26.02 92 GLY A N 1
ATOM 661 C CA . GLY A 1 92 ? 11.002 42.590 24.672 1.00 24.82 92 GLY A CA 1
ATOM 662 C C . GLY A 1 92 ? 10.713 43.926 24.019 1.00 26.46 92 GLY A C 1
ATOM 663 O O . GLY A 1 92 ? 11.487 44.557 23.320 1.00 29.42 92 GLY A O 1
ATOM 664 N N . TYR A 1 93 ? 9.447 44.385 24.222 1.00 28.16 93 TYR A N 1
ATOM 665 C CA . TYR A 1 93 ? 8.956 45.654 23.690 1.00 27.54 93 TYR A CA 1
ATOM 666 C C . TYR A 1 93 ? 8.167 46.491 24.694 1.00 29.68 93 TYR A C 1
ATOM 667 O O . TYR A 1 93 ? 7.568 46.009 25.655 1.00 29.22 93 TYR A O 1
ATOM 676 N N . CYS A 1 94 ? 8.198 47.814 24.490 1.00 28.02 94 CYS A N 1
ATOM 677 C CA . CYS A 1 94 ? 7.539 48.759 25.376 1.00 29.13 94 CYS A CA 1
ATOM 678 C C . CYS A 1 94 ? 6.031 48.891 25.149 1.00 29.94 94 CYS A C 1
ATOM 679 O O . CYS A 1 94 ? 5.431 49.016 26.219 1.00 26.58 94 CYS A O 1
ATOM 682 N N . GLY A 1 95 ? 5.551 48.884 23.902 1.00 30.70 95 GLY A N 1
ATOM 683 C CA . GLY A 1 95 ? 4.132 48.926 23.591 1.00 31.57 95 GLY A CA 1
ATOM 684 C C . GLY A 1 95 ? 3.397 50.244 23.822 1.00 30.79 95 GLY A C 1
ATOM 685 O O . GLY A 1 95 ? 2.161 50.335 23.810 1.00 28.12 95 GLY A O 1
ATOM 686 N N . LYS A 1 96 ? 4.185 51.314 23.974 1.00 30.64 96 LYS A N 1
ATOM 687 C CA . LYS A 1 96 ? 3.658 52.654 24.205 1.00 33.26 96 LYS A CA 1
ATOM 688 C C . LYS A 1 96 ? 4.332 53.639 23.233 1.00 31.88 96 LYS A C 1
ATOM 689 O O . LYS A 1 96 ? 3.790 54.746 23.105 1.00 33.54 96 LYS A O 1
ATOM 695 N N . CYS A 1 97 ? 5.441 53.310 22.572 1.00 25.63 97 CYS A N 1
ATOM 696 C CA . CYS A 1 97 ? 6.079 54.274 21.666 1.00 25.42 97 CYS A CA 1
ATOM 697 C C . CYS A 1 97 ? 5.416 54.339 20.283 1.00 24.79 97 CYS A C 1
ATOM 698 O O . CYS A 1 97 ? 4.441 53.608 20.044 1.00 21.45 97 CYS A O 1
ATOM 701 N N . THR A 1 98 ? 5.955 55.169 19.374 1.00 25.42 98 THR A N 1
ATOM 702 C CA . THR A 1 98 ? 5.345 55.331 18.040 1.00 28.23 98 THR A CA 1
ATOM 703 C C . THR A 1 98 ? 5.297 54.004 17.250 1.00 27.04 98 THR A C 1
ATOM 704 O O . THR A 1 98 ? 4.313 53.628 16.583 1.00 25.40 98 THR A O 1
ATOM 708 N N . GLN A 1 99 ? 6.429 53.284 17.284 1.00 25.14 99 GLN A N 1
ATOM 709 C CA . GLN A 1 99 ? 6.498 51.983 16.573 1.00 23.22 99 GLN A CA 1
ATOM 710 C C . GLN A 1 99 ? 5.604 50.952 17.226 1.00 21.83 99 GLN A C 1
ATOM 711 O O . GLN A 1 99 ? 4.858 50.347 16.459 1.00 22.31 99 GLN A O 1
ATOM 717 N N . CYS A 1 100 ? 5.501 50.791 18.535 1.00 21.40 100 CYS A N 1
ATOM 718 C CA . CYS A 1 100 ? 4.602 49.860 19.172 1.00 21.90 100 CYS A CA 1
ATOM 719 C C . CYS A 1 100 ? 3.148 50.203 18.912 1.00 24.09 100 CYS A C 1
ATOM 720 O O . CYS A 1 100 ? 2.470 49.287 18.414 1.00 22.86 100 CYS A O 1
ATOM 723 N N . ASN A 1 101 ? 2.733 51.496 18.941 1.00 24.01 101 ASN A N 1
ATOM 724 C CA . ASN A 1 101 ? 1.382 51.889 18.671 1.00 25.45 101 ASN A CA 1
ATOM 725 C C . ASN A 1 101 ? 0.928 51.744 17.210 1.00 26.24 101 ASN A C 1
ATOM 726 O O . ASN A 1 101 ? -0.293 51.830 17.025 1.00 23.02 101 ASN A O 1
ATOM 731 N N . THR A 1 102 ? 1.841 51.636 16.247 1.00 24.03 102 THR A N 1
ATOM 732 C CA . THR A 1 102 ? 1.459 51.447 14.862 1.00 26.37 102 THR A CA 1
ATOM 733 C C . THR A 1 102 ? 1.594 49.998 14.405 1.00 26.38 102 THR A C 1
ATOM 734 O O . THR A 1 102 ? 1.571 49.752 13.206 1.00 26.11 102 THR A O 1
ATOM 738 N N . GLY A 1 103 ? 1.744 49.002 15.248 1.00 25.99 103 GLY A N 1
ATOM 739 C CA . GLY A 1 103 ? 1.883 47.612 14.839 1.00 25.86 103 GLY A CA 1
ATOM 740 C C . GLY A 1 103 ? 3.232 47.107 14.375 1.00 25.17 103 GLY A C 1
ATOM 741 O O . GLY A 1 103 ? 3.427 46.122 13.625 1.00 21.12 103 GLY A O 1
ATOM 742 N N . ASN A 1 104 ? 4.299 47.726 14.877 1.00 24.29 104 ASN A N 1
ATOM 743 C CA . ASN A 1 104 ? 5.687 47.402 14.604 1.00 23.27 104 ASN A CA 1
ATOM 744 C C . ASN A 1 104 ? 6.517 47.259 15.867 1.00 21.89 104 ASN A C 1
ATOM 745 O O . ASN A 1 104 ? 7.531 47.963 15.990 1.00 21.74 104 ASN A O 1
ATOM 750 N N . PRO A 1 105 ? 6.191 46.347 16.775 1.00 21.19 105 PRO A N 1
ATOM 751 C CA . PRO A 1 105 ? 6.924 46.230 18.042 1.00 19.82 105 PRO A CA 1
ATOM 752 C C . PRO A 1 105 ? 8.373 45.857 17.859 1.00 21.93 105 PRO A C 1
ATOM 753 O O . PRO A 1 105 ? 9.309 46.200 18.611 1.00 20.24 105 PRO A O 1
ATOM 757 N N . ALA A 1 106 ? 8.662 45.103 16.761 1.00 22.05 106 ALA A N 1
ATOM 758 C CA . ALA A 1 106 ? 10.068 44.748 16.527 1.00 23.35 106 ALA A CA 1
ATOM 759 C C . ALA A 1 106 ? 10.942 46.008 16.387 1.00 25.47 106 ALA A C 1
ATOM 760 O O . ALA A 1 106 ? 12.152 45.843 16.555 1.00 22.81 106 ALA A O 1
ATOM 762 N N . TYR A 1 107 ? 10.418 47.170 16.042 1.00 27.32 107 TYR A N 1
ATOM 763 C CA . TYR A 1 107 ? 11.091 48.428 15.790 1.00 26.41 107 TYR A CA 1
ATOM 764 C C . TYR A 1 107 ? 10.968 49.412 16.934 1.00 24.42 107 TYR A C 1
ATOM 765 O O . TYR A 1 107 ? 11.312 50.590 16.858 1.00 22.55 107 TYR A O 1
ATOM 774 N N . CYS A 1 108 ? 10.439 48.951 18.056 1.00 23.34 108 CYS A N 1
ATOM 775 C CA . CYS A 1 108 ? 10.273 49.696 19.307 1.00 22.74 108 CYS A CA 1
ATOM 776 C C . CYS A 1 108 ? 11.488 50.556 19.531 1.00 25.33 108 CYS A C 1
ATOM 777 O O . CYS A 1 108 ? 12.665 50.153 19.499 1.00 23.53 108 CYS A O 1
ATOM 780 N N . SER A 1 109 ? 11.261 51.829 19.878 1.00 29.94 109 SER A N 1
ATOM 781 C CA . SER A 1 109 ? 12.401 52.730 20.137 1.00 31.93 109 SER A CA 1
ATOM 782 C C . SER A 1 109 ? 13.154 52.324 21.402 1.00 33.35 109 SER A C 1
ATOM 783 O O . SER A 1 109 ? 14.238 52.821 21.709 1.00 31.07 109 SER A O 1
ATOM 786 N N . GLU A 1 110 ? 12.681 51.338 22.179 1.00 34.80 110 GLU A N 1
ATOM 787 C CA . GLU A 1 110 ? 13.482 50.851 23.304 1.00 37.19 110 GLU A CA 1
ATOM 788 C C . GLU A 1 110 ? 14.001 49.464 22.945 1.00 38.45 110 GLU A C 1
ATOM 789 O O . GLU A 1 110 ? 14.410 48.772 23.868 1.00 36.82 110 GLU A O 1
ATOM 795 N N . PHE A 1 111 ? 14.027 48.998 21.697 1.00 36.30 111 PHE A N 1
ATOM 796 C CA . PHE A 1 111 ? 14.528 47.652 21.432 1.00 36.74 111 PHE A CA 1
ATOM 797 C C . PHE A 1 111 ? 15.886 47.411 22.033 1.00 39.65 111 PHE A C 1
ATOM 798 O O . PHE A 1 111 ? 15.820 46.706 23.040 1.00 39.47 111 PHE A O 1
ATOM 806 N N . PHE A 1 112 ? 17.043 47.974 21.865 1.00 43.99 112 PHE A N 1
ATOM 807 C CA . PHE A 1 112 ? 18.318 47.647 22.472 1.00 49.14 112 PHE A CA 1
ATOM 808 C C . PHE A 1 112 ? 18.440 47.709 23.978 1.00 48.37 112 PHE A C 1
ATOM 809 O O . PHE A 1 112 ? 19.361 47.177 24.618 1.00 51.27 112 PHE A O 1
ATOM 817 N N . GLY A 1 113 ? 17.477 48.310 24.658 1.00 45.00 113 GLY A N 1
ATOM 818 C CA . GLY A 1 113 ? 17.452 48.475 26.082 1.00 42.15 113 GLY A CA 1
ATOM 819 C C . GLY A 1 113 ? 16.627 47.446 26.830 1.00 42.86 113 GLY A C 1
ATOM 820 O O . GLY A 1 113 ? 16.868 47.211 28.044 1.00 43.41 113 GLY A O 1
ATOM 821 N N . ARG A 1 114 ? 15.592 46.863 26.254 1.00 39.98 114 ARG A N 1
ATOM 822 C CA . ARG A 1 114 ? 14.737 45.883 26.889 1.00 37.75 114 ARG A CA 1
ATOM 823 C C . ARG A 1 114 ? 15.263 44.455 26.770 1.00 35.28 114 ARG A C 1
ATOM 824 O O . ARG A 1 114 ? 14.890 43.660 27.631 1.00 32.85 114 ARG A O 1
ATOM 832 N N . ASN A 1 115 ? 16.084 44.195 25.774 1.00 31.99 115 ASN A N 1
ATOM 833 C CA . ASN A 1 115 ? 16.627 42.877 25.505 1.00 35.81 115 ASN A CA 1
ATOM 834 C C . ASN A 1 115 ? 18.122 42.735 25.729 1.00 37.61 115 ASN A C 1
ATOM 835 O O . ASN A 1 115 ? 18.613 41.685 26.094 1.00 34.91 115 ASN A O 1
ATOM 840 N N . PHE A 1 116 ? 18.834 43.823 25.467 1.00 41.61 116 PHE A N 1
ATOM 841 C CA . PHE A 1 116 ? 20.288 43.830 25.523 1.00 44.61 116 PHE A CA 1
ATOM 842 C C . PHE A 1 116 ? 20.957 44.589 26.647 1.00 46.87 116 PHE A C 1
ATOM 843 O O . PHE A 1 116 ? 22.179 44.409 26.756 1.00 46.95 116 PHE A O 1
ATOM 851 N N . SER A 1 117 ? 20.268 45.363 27.468 1.00 49.71 117 SER A N 1
ATOM 852 C CA . SER A 1 117 ? 20.888 46.157 28.510 1.00 52.70 117 SER A CA 1
ATOM 853 C C . SER A 1 117 ? 21.535 45.333 29.624 1.00 53.37 117 SER A C 1
ATOM 854 O O . SER A 1 117 ? 22.665 45.582 30.025 1.00 54.70 117 SER A O 1
ATOM 857 N N . GLY A 1 118 ? 20.807 44.331 30.073 1.00 53.27 118 GLY A N 1
ATOM 858 C CA . GLY A 1 118 ? 21.227 43.418 31.108 1.00 55.12 118 GLY A CA 1
ATOM 859 C C . GLY A 1 118 ? 20.421 43.689 32.367 1.00 56.66 118 GLY A C 1
ATOM 860 O O . GLY A 1 118 ? 20.569 42.958 33.345 1.00 57.53 118 GLY A O 1
ATOM 861 N N . ALA A 1 119 ? 19.490 44.639 32.295 1.00 57.67 119 ALA A N 1
ATOM 862 C CA . ALA A 1 119 ? 18.671 44.959 33.450 1.00 59.16 119 ALA A CA 1
ATOM 863 C C . ALA A 1 119 ? 17.286 45.491 33.107 1.00 60.65 119 ALA A C 1
ATOM 864 O O . ALA A 1 119 ? 16.763 45.270 32.026 1.00 60.93 119 ALA A O 1
ATOM 866 N N . ASP A 1 120 ? 16.662 46.133 34.112 1.00 60.83 120 ASP A N 1
ATOM 867 C CA . ASP A 1 120 ? 15.325 46.678 33.884 1.00 61.93 120 ASP A CA 1
ATOM 868 C C . ASP A 1 120 ? 15.411 48.167 33.570 1.00 63.90 120 ASP A C 1
ATOM 869 O O . ASP A 1 120 ? 16.458 48.641 33.149 1.00 62.04 120 ASP A O 1
ATOM 874 N N . SER A 1 121 ? 14.282 48.850 33.696 1.00 66.87 121 SER A N 1
ATOM 875 C CA . SER A 1 121 ? 14.175 50.275 33.421 1.00 70.21 121 SER A CA 1
ATOM 876 C C . SER A 1 121 ? 15.057 51.112 34.341 1.00 71.67 121 SER A C 1
ATOM 877 O O . SER A 1 121 ? 15.545 52.149 33.891 1.00 71.50 121 SER A O 1
ATOM 880 N N . GLU A 1 122 ? 15.236 50.677 35.589 1.00 72.91 122 GLU A N 1
ATOM 881 C CA . GLU A 1 122 ? 16.055 51.406 36.538 1.00 73.85 122 GLU A CA 1
ATOM 882 C C . GLU A 1 122 ? 17.457 50.874 36.779 1.00 74.12 122 GLU A C 1
ATOM 883 O O . GLU A 1 122 ? 18.338 51.656 37.152 1.00 72.72 122 GLU A O 1
ATOM 889 N N . GLY A 1 123 ? 17.683 49.571 36.590 1.00 73.28 123 GLY A N 1
ATOM 890 C CA . GLY A 1 123 ? 19.001 48.975 36.822 1.00 71.78 123 GLY A CA 1
ATOM 891 C C . GLY A 1 123 ? 18.861 47.844 37.846 1.00 71.16 123 GLY A C 1
ATOM 892 O O . GLY A 1 123 ? 19.793 47.147 38.224 1.00 70.08 123 GLY A O 1
ATOM 893 N N . ASN A 1 124 ? 17.617 47.711 38.287 1.00 69.25 124 ASN A N 1
ATOM 894 C CA . ASN A 1 124 ? 17.209 46.675 39.214 1.00 68.63 124 ASN A CA 1
ATOM 895 C C . ASN A 1 124 ? 17.266 45.344 38.475 1.00 68.06 124 ASN A C 1
ATOM 896 O O . ASN A 1 124 ? 17.058 45.316 37.252 1.00 67.48 124 ASN A O 1
ATOM 901 N N . HIS A 1 125 ? 17.621 44.288 39.195 1.00 64.39 125 HIS A N 1
ATOM 902 C CA . HIS A 1 125 ? 17.673 42.978 38.550 1.00 61.61 125 HIS A CA 1
ATOM 903 C C . HIS A 1 125 ? 16.585 42.172 39.223 1.00 62.12 125 HIS A C 1
ATOM 904 O O . HIS A 1 125 ? 16.315 42.522 40.368 1.00 62.95 125 HIS A O 1
ATOM 911 N N . ALA A 1 126 ? 15.915 41.268 38.544 1.00 62.20 126 ALA A N 1
ATOM 912 C CA . ALA A 1 126 ? 14.868 40.491 39.195 1.00 62.71 126 ALA A CA 1
ATOM 913 C C . ALA A 1 126 ? 15.425 39.158 39.717 1.00 63.03 126 ALA A C 1
ATOM 914 O O . ALA A 1 126 ? 14.756 38.429 40.444 1.00 61.33 126 ALA A O 1
ATOM 916 N N . LEU A 1 127 ? 16.653 38.832 39.337 1.00 63.8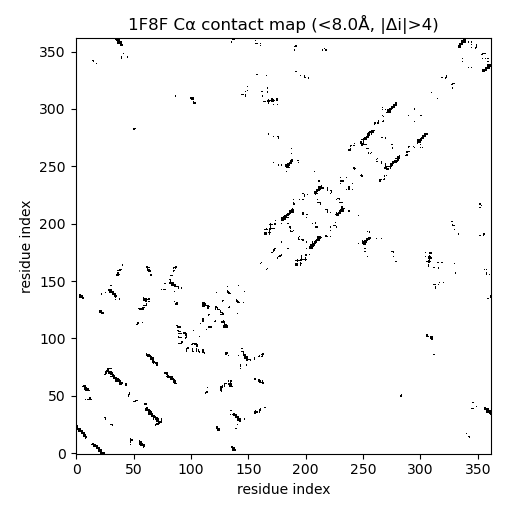3 127 LEU A N 1
ATOM 917 C CA . LEU A 1 127 ? 17.306 37.606 39.739 1.00 65.20 127 LEU A CA 1
ATOM 918 C C . LEU A 1 127 ? 18.437 37.881 40.742 1.00 66.95 127 LEU A C 1
ATOM 919 O O . LEU A 1 127 ? 19.341 38.668 40.457 1.00 66.42 127 LEU A O 1
ATOM 924 N N . CYS A 1 128 ? 18.368 37.142 41.863 1.00 67.03 128 CYS A N 1
ATOM 925 C CA . CYS A 1 128 ? 19.404 37.318 42.862 1.00 67.86 128 CYS A CA 1
ATOM 926 C C . CYS A 1 128 ? 20.301 36.111 43.113 1.00 66.37 128 CYS A C 1
ATOM 927 O O . CYS A 1 128 ? 19.707 35.111 43.501 1.00 65.39 128 CYS A O 1
ATOM 930 N N . VAL A 1 135 ? 24.795 39.897 39.166 1.00 52.26 135 VAL A N 1
ATOM 931 C CA . VAL A 1 135 ? 24.190 39.032 38.136 1.00 53.11 135 VAL A CA 1
ATOM 932 C C . VAL A 1 135 ? 23.097 39.693 37.304 1.00 51.83 135 VAL A C 1
ATOM 933 O O . VAL A 1 135 ? 21.970 39.956 37.687 1.00 50.19 135 VAL A O 1
ATOM 937 N N . ASN A 1 136 ? 23.454 39.995 36.062 1.00 52.23 136 ASN A N 1
ATOM 938 C CA . ASN A 1 136 ? 22.626 40.598 35.030 1.00 51.98 136 ASN A CA 1
ATOM 939 C C . ASN A 1 136 ? 21.563 39.662 34.485 1.00 51.17 136 ASN A C 1
ATOM 940 O O . ASN A 1 136 ? 21.812 38.476 34.247 1.00 51.32 136 ASN A O 1
ATOM 945 N N . ASP A 1 137 ? 20.354 40.177 34.305 1.00 47.94 137 ASP A N 1
ATOM 946 C CA . ASP A 1 137 ? 19.205 39.426 33.836 1.00 42.35 137 ASP A CA 1
ATOM 947 C C . ASP A 1 137 ? 18.331 40.195 32.848 1.00 39.45 137 ASP A C 1
ATOM 948 O O . ASP A 1 137 ? 18.803 41.032 32.076 1.00 37.79 137 ASP A O 1
ATOM 953 N N . HIS A 1 138 ? 17.036 39.878 32.767 1.00 36.60 138 HIS A N 1
ATOM 954 C CA . HIS A 1 138 ? 16.151 40.558 31.818 1.00 36.48 138 HIS A CA 1
ATOM 955 C C . HIS A 1 138 ? 16.586 40.447 30.376 1.00 33.25 138 HIS A C 1
ATOM 956 O O . HIS A 1 138 ? 16.331 41.389 29.612 1.00 31.69 138 HIS A O 1
ATOM 963 N N . PHE A 1 139 ? 17.233 39.362 29.982 1.00 30.72 139 PHE A N 1
ATOM 964 C CA . PHE A 1 139 ? 17.809 39.184 28.655 1.00 28.98 139 PHE A CA 1
ATOM 965 C C . PHE A 1 139 ? 16.725 38.770 27.671 1.00 28.59 139 PHE A C 1
ATOM 966 O O . PHE A 1 139 ? 16.041 37.768 27.801 1.00 26.14 139 PHE A O 1
ATOM 974 N N . PHE A 1 140 ? 16.474 39.641 26.704 1.00 29.61 140 PHE A N 1
ATOM 975 C CA . PHE A 1 140 ? 15.368 39.565 25.773 1.00 29.01 140 PHE A CA 1
ATOM 976 C C . PHE A 1 140 ? 14.103 39.543 26.648 1.00 26.90 140 PHE A C 1
ATOM 977 O O . PHE A 1 140 ? 13.175 38.796 26.377 1.00 23.41 140 PHE A O 1
ATOM 985 N N . ALA A 1 141 ? 14.102 40.230 27.789 1.00 25.36 141 ALA A N 1
ATOM 986 C CA . ALA A 1 141 ? 13.036 40.270 28.766 1.00 25.75 141 ALA A CA 1
ATOM 987 C C . ALA A 1 141 ? 12.567 38.923 29.293 1.00 25.49 141 ALA A C 1
ATOM 988 O O . ALA A 1 141 ? 11.379 38.735 29.642 1.00 22.38 141 ALA A O 1
ATOM 990 N N . GLN A 1 142 ? 13.502 37.962 29.422 1.00 25.43 142 GLN A N 1
ATOM 991 C CA . GLN A 1 142 ? 13.131 36.659 29.958 1.00 26.87 142 GLN A CA 1
ATOM 992 C C . GLN A 1 142 ? 14.287 35.974 30.691 1.00 25.87 142 GLN A C 1
ATOM 993 O O . GLN A 1 142 ? 14.039 35.373 31.750 1.00 24.76 142 GLN A O 1
ATOM 999 N N . SER A 1 143 ? 15.473 35.981 30.107 1.00 25.15 143 SER A N 1
ATOM 1000 C CA . SER A 1 143 ? 16.615 35.275 30.758 1.00 28.37 143 SER A CA 1
ATOM 1001 C C . SER A 1 143 ? 16.164 33.829 30.978 1.00 27.04 143 SER A C 1
ATOM 1002 O O . SER A 1 143 ? 16.052 33.430 32.104 1.00 26.35 143 SER A O 1
ATOM 1005 N N . SER A 1 144 ? 15.744 33.091 29.935 1.00 26.24 144 SER A N 1
ATOM 1006 C CA . SER A 1 144 ? 15.131 31.789 30.188 1.00 27.05 144 SER A CA 1
ATOM 1007 C C . SER A 1 144 ? 16.013 30.554 30.255 1.00 26.09 144 SER A C 1
ATOM 1008 O O . SER A 1 144 ? 15.411 29.447 30.333 1.00 27.67 144 SER A O 1
ATOM 1011 N N . PHE A 1 145 ? 17.346 30.617 30.434 1.00 25.93 145 PHE A N 1
ATOM 1012 C CA . PHE A 1 145 ? 18.022 29.307 30.713 1.00 26.37 145 PHE A CA 1
ATOM 1013 C C . PHE A 1 145 ? 17.908 29.056 32.231 1.00 26.56 145 PHE A C 1
ATOM 1014 O O . PHE A 1 145 ? 18.918 29.043 32.922 1.00 26.67 145 PHE A O 1
ATOM 1022 N N . ALA A 1 146 ? 16.709 28.911 32.781 1.00 27.84 146 ALA A N 1
ATOM 1023 C CA . ALA A 1 146 ? 16.386 28.629 34.133 1.00 29.63 146 ALA A CA 1
ATOM 1024 C C . ALA A 1 146 ? 15.024 27.967 34.369 1.00 30.54 146 ALA A C 1
ATOM 1025 O O . ALA A 1 146 ? 14.073 27.971 33.613 1.00 28.04 146 ALA A O 1
ATOM 1027 N N . THR A 1 147 ? 14.942 27.395 35.601 1.00 30.25 147 THR A N 1
ATOM 1028 C CA . THR A 1 147 ? 13.734 26.722 36.008 1.00 29.24 147 THR A CA 1
ATOM 1029 C C . THR A 1 147 ? 12.653 27.775 36.171 1.00 29.67 147 THR A C 1
ATOM 1030 O O . THR A 1 147 ? 11.504 27.350 36.227 1.00 28.30 147 THR A O 1
ATOM 1034 N N . TYR A 1 148 ? 12.934 29.031 36.477 1.00 30.65 148 TYR A N 1
ATOM 1035 C CA . TYR A 1 148 ? 11.863 30.009 36.625 1.00 33.04 148 TYR A CA 1
ATOM 1036 C C . TYR A 1 148 ? 12.244 31.289 35.882 1.00 33.50 148 TYR A C 1
ATOM 1037 O O . TYR A 1 148 ? 13.414 31.654 35.834 1.00 31.07 148 TYR A O 1
ATOM 1046 N N . ALA A 1 149 ? 11.242 31.907 35.224 1.00 32.47 149 ALA A N 1
ATOM 1047 C CA . ALA A 1 149 ? 11.480 33.133 34.509 1.00 32.54 149 ALA A CA 1
ATOM 1048 C C . ALA A 1 149 ? 10.396 34.178 34.793 1.00 32.20 149 ALA A C 1
ATOM 1049 O O . ALA A 1 149 ? 9.198 33.877 34.919 1.00 32.18 149 ALA A O 1
ATOM 1051 N N . LEU A 1 150 ? 10.846 35.431 34.809 1.00 31.59 150 LEU A N 1
ATOM 1052 C CA . LEU A 1 150 ? 9.902 36.533 34.921 1.00 31.81 150 LEU A CA 1
ATOM 1053 C C . LEU A 1 150 ? 9.813 37.279 33.581 1.00 29.61 150 LEU A C 1
ATOM 1054 O O . LEU A 1 150 ? 10.814 37.818 33.077 1.00 26.78 150 LEU A O 1
ATOM 1059 N N . SER A 1 151 ? 8.612 37.397 33.035 1.00 27.89 151 SER A N 1
ATOM 1060 C CA . SER A 1 151 ? 8.470 38.122 31.765 1.00 30.03 151 SER A CA 1
ATOM 1061 C C . SER A 1 151 ? 7.466 39.249 31.911 1.00 30.76 151 SER A C 1
ATOM 1062 O O . SER A 1 151 ? 7.047 39.504 33.056 1.00 33.19 151 SER A O 1
ATOM 1065 N N . ARG A 1 152 ? 7.049 39.904 30.837 1.00 29.84 152 ARG A N 1
ATOM 1066 C CA . ARG A 1 152 ? 5.996 40.926 30.887 1.00 29.47 152 ARG A CA 1
ATOM 1067 C C . ARG A 1 152 ? 4.764 40.350 30.178 1.00 28.77 152 ARG A C 1
ATOM 1068 O O . ARG A 1 152 ? 4.922 39.481 29.307 1.00 30.41 152 ARG A O 1
ATOM 1076 N N . GLU A 1 153 ? 3.575 40.855 30.429 1.00 27.17 153 GLU A N 1
ATOM 1077 C CA . GLU A 1 153 ? 2.341 40.379 29.805 1.00 28.42 153 GLU A CA 1
ATOM 1078 C C . GLU A 1 153 ? 2.462 40.585 28.283 1.00 25.23 153 GLU A C 1
ATOM 1079 O O . GLU A 1 153 ? 1.980 39.678 27.588 1.00 23.60 153 GLU A O 1
ATOM 1085 N N . ASN A 1 154 ? 2.981 41.719 27.840 1.00 20.33 154 ASN A N 1
ATOM 1086 C CA . ASN A 1 154 ? 3.014 41.846 26.373 1.00 26.34 154 ASN A CA 1
ATOM 1087 C C . ASN A 1 154 ? 4.031 40.912 25.702 1.00 27.54 154 ASN A C 1
ATOM 1088 O O . ASN A 1 154 ? 3.843 40.649 24.503 1.00 27.22 154 ASN A O 1
ATOM 1093 N N . ASN A 1 155 ? 5.051 40.384 26.370 1.00 28.48 155 ASN A N 1
ATOM 1094 C CA . ASN A 1 155 ? 5.914 39.396 25.709 1.00 26.76 155 ASN A CA 1
ATOM 1095 C C . ASN A 1 155 ? 5.508 37.979 26.121 1.00 25.88 155 ASN A C 1
ATOM 1096 O O . ASN A 1 155 ? 6.281 37.086 25.756 1.00 25.01 155 ASN A O 1
ATOM 1101 N N . THR A 1 156 ? 4.381 37.727 26.752 1.00 24.77 156 THR A N 1
ATOM 1102 C CA . THR A 1 156 ? 4.025 36.354 27.132 1.00 25.85 156 THR A CA 1
ATOM 1103 C C . THR A 1 156 ? 2.819 35.934 26.324 1.00 27.93 156 THR A C 1
ATOM 1104 O O . THR A 1 156 ? 1.709 36.428 26.485 1.00 29.71 156 THR A O 1
ATOM 1108 N N . VAL A 1 157 ? 2.950 34.996 25.407 1.00 26.01 157 VAL A N 1
ATOM 1109 C CA . VAL A 1 157 ? 2.022 34.502 24.453 1.00 26.06 157 VAL A CA 1
ATOM 1110 C C . VAL A 1 157 ? 1.400 33.148 24.789 1.00 28.91 157 VAL A C 1
ATOM 1111 O O . VAL A 1 157 ? 1.924 32.051 24.695 1.00 29.46 157 VAL A O 1
ATOM 1115 N N . LYS A 1 158 ? 0.091 33.225 25.094 1.00 32.11 158 LYS A N 1
ATOM 1116 C CA . LYS A 1 158 ? -0.719 32.054 25.417 1.00 34.80 158 LYS A CA 1
ATOM 1117 C C . LYS A 1 158 ? -0.848 31.133 24.208 1.00 34.17 158 LYS A C 1
ATOM 1118 O O . LYS A 1 158 ? -1.212 31.597 23.125 1.00 33.36 158 LYS A O 1
ATOM 1124 N N . VAL A 1 159 ? -0.551 29.844 24.384 1.00 32.38 159 VAL A N 1
ATOM 1125 C CA . VAL A 1 159 ? -0.776 28.889 23.303 1.00 33.38 159 VAL A CA 1
ATOM 1126 C C . VAL A 1 159 ? -1.564 27.692 23.849 1.00 35.96 159 VAL A C 1
ATOM 1127 O O . VAL A 1 159 ? -1.746 27.477 25.049 1.00 36.54 159 VAL A O 1
ATOM 1131 N N . THR A 1 160 ? -2.015 26.884 22.899 1.00 37.42 160 THR A N 1
ATOM 1132 C CA . THR A 1 160 ? -2.865 25.738 23.177 1.00 42.18 160 THR A CA 1
ATOM 1133 C C . THR A 1 160 ? -2.230 24.664 24.029 1.00 43.91 160 THR A C 1
ATOM 1134 O O . THR A 1 160 ? -1.049 24.375 23.845 1.00 44.47 160 THR A O 1
ATOM 1138 N N . LYS A 1 161 ? -2.991 23.978 24.874 1.00 45.37 161 LYS A N 1
ATOM 1139 C CA . LYS A 1 161 ? -2.464 22.877 25.669 1.00 45.92 161 LYS A CA 1
ATOM 1140 C C . LYS A 1 161 ? -2.447 21.570 24.883 1.00 43.76 161 LYS A C 1
ATOM 1141 O O . LYS A 1 161 ? -1.958 20.540 25.359 1.00 41.02 161 LYS A O 1
ATOM 1147 N N . ASP A 1 162 ? -2.878 21.587 23.634 1.00 42.95 162 ASP A N 1
ATOM 1148 C CA . ASP A 1 162 ? -2.964 20.423 22.789 1.00 43.88 162 ASP A CA 1
ATOM 1149 C C . ASP A 1 162 ? -1.669 20.052 22.076 1.00 43.89 162 ASP A C 1
ATOM 1150 O O . ASP A 1 162 ? -1.681 19.140 21.232 1.00 42.82 162 ASP A O 1
ATOM 1155 N N . VAL A 1 163 ? -0.580 20.779 22.291 1.00 42.18 163 VAL A N 1
ATOM 1156 C CA . VAL A 1 163 ? 0.699 20.479 21.660 1.00 39.68 163 VAL A CA 1
ATOM 1157 C C . VAL A 1 163 ? 1.700 20.449 22.799 1.00 38.39 163 VAL A C 1
ATOM 1158 O O . VAL A 1 163 ? 1.588 21.244 23.735 1.00 38.00 163 VAL A O 1
ATOM 1162 N N . PRO A 1 164 ? 2.643 19.518 22.760 1.00 37.19 164 PRO A N 1
ATOM 1163 C CA . PRO A 1 164 ? 3.632 19.378 23.830 1.00 36.16 164 PRO A CA 1
ATOM 1164 C C . PRO A 1 164 ? 4.279 20.721 24.100 1.00 33.22 164 PRO A C 1
ATOM 1165 O O . PRO A 1 164 ? 4.731 21.258 23.096 1.00 27.68 164 PRO A O 1
ATOM 1169 N N . ILE A 1 165 ? 4.374 21.323 25.272 1.00 33.93 165 ILE A N 1
ATOM 1170 C CA . ILE A 1 165 ? 4.889 22.683 25.423 1.00 30.92 165 ILE A CA 1
ATOM 1171 C C . ILE A 1 165 ? 6.390 22.811 25.256 1.00 32.97 165 ILE A C 1
ATOM 1172 O O . ILE A 1 165 ? 7.003 23.878 25.028 1.00 30.62 165 ILE A O 1
ATOM 1177 N N . GLU A 1 166 ? 7.167 21.719 25.313 1.00 31.59 166 GLU A N 1
ATOM 1178 C CA . GLU A 1 166 ? 8.626 21.769 25.225 1.00 33.10 166 GLU A CA 1
ATOM 1179 C C . GLU A 1 166 ? 9.204 22.110 23.851 1.00 31.33 166 GLU A C 1
ATOM 1180 O O . GLU A 1 166 ? 10.244 22.715 23.682 1.00 31.30 166 GLU A O 1
ATOM 1186 N N . LEU A 1 167 ? 8.412 21.791 22.833 1.00 28.75 167 LEU A N 1
ATOM 1187 C CA . LEU A 1 167 ? 8.696 22.077 21.434 1.00 30.36 167 LEU A CA 1
ATOM 1188 C C . LEU A 1 167 ? 8.443 23.495 20.953 1.00 29.68 167 LEU A C 1
ATOM 1189 O O . LEU A 1 167 ? 8.959 23.839 19.877 1.00 26.94 167 LEU A O 1
ATOM 1194 N N . LEU A 1 168 ? 7.691 24.368 21.645 1.00 28.06 168 LEU A N 1
ATOM 1195 C CA . LEU A 1 168 ? 7.374 25.725 21.144 1.00 28.17 168 LEU A CA 1
ATOM 1196 C C . LEU A 1 168 ? 8.183 26.935 21.486 1.00 26.17 168 LEU A C 1
ATOM 1197 O O . LEU A 1 168 ? 8.096 27.997 20.815 1.00 26.39 168 LEU A O 1
ATOM 1202 N N . GLY A 1 169 ? 9.111 26.887 22.462 1.00 25.25 169 GLY A N 1
ATOM 1203 C CA . GLY A 1 169 ? 10.008 27.995 22.754 1.00 22.46 169 GLY A CA 1
ATOM 1204 C C . GLY A 1 169 ? 10.614 28.680 21.546 1.00 24.50 169 GLY A C 1
ATOM 1205 O O . GLY A 1 169 ? 10.696 29.930 21.408 1.00 24.51 169 GLY A O 1
ATOM 1206 N N . PRO A 1 170 ? 11.230 27.933 20.632 1.00 23.18 170 PRO A N 1
ATOM 1207 C CA . PRO A 1 170 ? 11.914 28.470 19.457 1.00 21.57 170 PRO A CA 1
ATOM 1208 C C . PRO A 1 170 ? 11.062 29.365 18.593 1.00 23.23 170 PRO A C 1
ATOM 1209 O O . PRO A 1 170 ? 11.534 30.254 17.870 1.00 19.44 170 PRO A O 1
ATOM 1213 N N . LEU A 1 171 ? 9.730 29.279 18.680 1.00 23.10 171 LEU A N 1
ATOM 1214 C CA . LEU A 1 171 ? 8.823 30.163 17.980 1.00 23.47 171 LEU A CA 1
ATOM 1215 C C . LEU A 1 171 ? 9.002 31.582 18.502 1.00 23.66 171 LEU A C 1
ATOM 1216 O O . LEU A 1 171 ? 8.671 32.538 17.793 1.00 22.28 171 LEU A O 1
ATOM 1221 N N . GLY A 1 172 ? 9.446 31.809 19.739 1.00 25.12 172 GLY A N 1
ATOM 1222 C CA . GLY A 1 172 ? 9.639 33.212 20.218 1.00 25.53 172 GLY A CA 1
ATOM 1223 C C . GLY A 1 172 ? 10.837 33.939 19.591 1.00 27.22 172 GLY A C 1
ATOM 1224 O O . GLY A 1 172 ? 11.114 35.100 19.952 1.00 23.26 172 GLY A O 1
ATOM 1225 N N . CYS A 1 173 ? 11.633 33.308 18.717 1.00 24.83 173 CYS A N 1
ATOM 1226 C CA . CYS A 1 173 ? 12.736 33.934 18.060 1.00 27.58 173 CYS A CA 1
ATOM 1227 C C . CYS A 1 173 ? 13.056 33.373 16.671 1.00 27.44 173 CYS A C 1
ATOM 1228 O O . CYS A 1 173 ? 12.635 33.965 15.677 1.00 28.81 173 CYS A O 1
ATOM 1231 N N . GLY A 1 174 ? 13.930 32.363 16.571 1.00 27.52 174 GLY A N 1
ATOM 1232 C CA . GLY A 1 174 ? 14.355 31.917 15.227 1.00 25.94 174 GLY A CA 1
ATOM 1233 C C . GLY A 1 174 ? 13.289 31.473 14.226 1.00 26.72 174 GLY A C 1
ATOM 1234 O O . GLY A 1 174 ? 13.436 31.759 13.011 1.00 26.03 174 GLY A O 1
ATOM 1235 N N . ILE A 1 175 ? 12.256 30.737 14.622 1.00 24.22 175 ILE A N 1
ATOM 1236 C CA . ILE A 1 175 ? 11.205 30.291 13.710 1.00 24.28 175 ILE A CA 1
ATOM 1237 C C . ILE A 1 175 ? 10.315 31.439 13.229 1.00 25.76 175 ILE A C 1
ATOM 1238 O O . ILE A 1 175 ? 10.115 31.569 12.033 1.00 21.96 175 ILE A O 1
ATOM 1243 N N . GLN A 1 176 ? 9.916 32.384 14.113 1.00 26.00 176 GLN A N 1
ATOM 1244 C CA . GLN A 1 176 ? 9.139 33.553 13.759 1.00 24.84 176 GLN A CA 1
ATOM 1245 C C . GLN A 1 176 ? 9.972 34.470 12.875 1.00 23.67 176 GLN A C 1
ATOM 1246 O O . GLN A 1 176 ? 9.435 35.140 11.974 1.00 22.53 176 GLN A O 1
ATOM 1252 N N . THR A 1 177 ? 11.286 34.475 13.110 1.00 22.62 177 THR A N 1
ATOM 1253 C CA . THR A 1 177 ? 12.141 35.384 12.346 1.00 23.03 177 THR A CA 1
ATOM 1254 C C . THR A 1 177 ? 12.156 34.975 10.873 1.00 23.14 177 THR A C 1
ATOM 1255 O O . THR A 1 177 ? 11.994 35.772 9.944 1.00 22.57 177 THR A O 1
ATOM 1259 N N . GLY A 1 178 ? 12.325 33.706 10.633 1.00 20.50 178 GLY A N 1
ATOM 1260 C CA . GLY A 1 178 ? 12.415 33.208 9.272 1.00 21.82 178 GLY A CA 1
ATOM 1261 C C . GLY A 1 178 ? 11.085 33.162 8.555 1.00 22.75 178 GLY A C 1
ATOM 1262 O O . GLY A 1 178 ? 11.052 33.556 7.366 1.00 19.01 178 GLY A O 1
ATOM 1263 N N . ALA A 1 179 ? 10.078 32.631 9.251 1.00 21.94 179 ALA A N 1
ATOM 1264 C CA . ALA A 1 179 ? 8.735 32.537 8.664 1.00 22.23 179 ALA A CA 1
ATOM 1265 C C . ALA A 1 179 ? 8.154 33.924 8.441 1.00 22.17 179 ALA A C 1
ATOM 1266 O O . ALA A 1 179 ? 7.541 34.218 7.408 1.00 22.12 179 ALA A O 1
ATOM 1268 N N . GLY A 1 180 ? 8.344 34.794 9.431 1.00 22.31 180 GLY A N 1
ATOM 1269 C CA . GLY A 1 180 ? 7.878 36.174 9.363 1.00 20.63 180 GLY A CA 1
ATOM 1270 C C . GLY A 1 180 ? 8.521 36.974 8.245 1.00 22.07 180 GLY A C 1
ATOM 1271 O O . GLY A 1 180 ? 7.860 37.819 7.634 1.00 22.27 180 GLY A O 1
ATOM 1272 N N . ALA A 1 181 ? 9.794 36.747 7.902 1.00 22.28 181 ALA A N 1
ATOM 1273 C CA . ALA A 1 181 ? 10.444 37.568 6.858 1.00 22.31 181 ALA A CA 1
ATOM 1274 C C . ALA A 1 181 ? 9.717 37.361 5.539 1.00 24.43 181 ALA A C 1
ATOM 1275 O O . ALA A 1 181 ? 9.533 38.199 4.663 1.00 22.76 181 ALA A O 1
ATOM 1277 N N . CYS A 1 182 ? 9.362 36.060 5.322 1.00 23.15 182 CYS A N 1
ATOM 1278 C CA . CYS A 1 182 ? 8.574 35.749 4.115 1.00 20.77 182 CYS A CA 1
ATOM 1279 C C . CYS A 1 182 ? 7.136 36.211 4.210 1.00 21.68 182 CYS A C 1
ATOM 1280 O O . CYS A 1 182 ? 6.588 36.861 3.295 1.00 21.93 182 CYS A O 1
ATOM 1284 N N . ILE A 1 183 ? 6.427 35.904 5.290 1.00 22.41 183 ILE A N 1
ATOM 1285 C CA . ILE A 1 183 ? 4.991 36.212 5.367 1.00 22.44 183 ILE A CA 1
ATOM 1286 C C . ILE A 1 183 ? 4.739 37.688 5.635 1.00 24.40 183 ILE A C 1
ATOM 1287 O O . ILE A 1 183 ? 3.845 38.237 4.960 1.00 24.67 183 ILE A O 1
ATOM 1292 N N . ASN A 1 184 ? 5.369 38.328 6.610 1.00 25.77 184 ASN A N 1
ATOM 1293 C CA . ASN A 1 184 ? 5.045 39.707 6.954 1.00 26.40 184 ASN A CA 1
ATOM 1294 C C . ASN A 1 184 ? 5.886 40.740 6.235 1.00 27.44 184 ASN A C 1
ATOM 1295 O O . ASN A 1 184 ? 5.365 41.817 5.937 1.00 28.92 184 ASN A O 1
ATOM 1300 N N . ALA A 1 185 ? 7.172 40.410 6.030 1.00 25.86 185 ALA A N 1
ATOM 1301 C CA . ALA A 1 185 ? 8.063 41.463 5.522 1.00 26.28 185 ALA A CA 1
ATOM 1302 C C . ALA A 1 185 ? 8.136 41.436 4.010 1.00 25.80 185 ALA A C 1
ATOM 1303 O O . ALA A 1 185 ? 7.772 42.407 3.362 1.00 24.20 185 ALA A O 1
ATOM 1305 N N . LEU A 1 186 ? 8.575 40.327 3.451 1.00 26.41 186 LEU A N 1
ATOM 1306 C CA . LEU A 1 186 ? 8.688 40.288 1.985 1.00 26.53 186 LEU A CA 1
ATOM 1307 C C . LEU A 1 186 ? 7.363 40.353 1.250 1.00 24.36 186 LEU A C 1
ATOM 1308 O O . LEU A 1 186 ? 7.107 40.625 0.099 1.00 19.19 186 LEU A O 1
ATOM 1313 N N . LYS A 1 187 ? 6.468 39.513 1.772 1.00 25.29 187 LYS A N 1
ATOM 1314 C CA . LYS A 1 187 ? 5.197 38.985 1.377 1.00 25.06 187 LYS A CA 1
ATOM 1315 C C . LYS A 1 187 ? 5.243 38.128 0.091 1.00 23.72 187 LYS A C 1
ATOM 1316 O O . LYS A 1 187 ? 4.597 38.560 -0.889 1.00 21.03 187 LYS A O 1
ATOM 1322 N N . VAL A 1 188 ? 5.907 36.978 0.074 1.00 20.17 188 VAL A N 1
ATOM 1323 C CA . VAL A 1 188 ? 5.968 36.152 -1.102 1.00 21.44 188 VAL A CA 1
ATOM 1324 C C . VAL A 1 188 ? 4.582 35.860 -1.675 1.00 22.10 188 VAL A C 1
ATOM 1325 O O . VAL A 1 188 ? 3.663 35.493 -0.932 1.00 18.25 188 VAL A O 1
ATOM 1329 N N . THR A 1 189 ? 4.447 35.929 -3.004 1.00 20.82 189 THR A N 1
ATOM 1330 C CA . THR A 1 189 ? 3.159 35.712 -3.673 1.00 21.10 189 THR A CA 1
ATOM 1331 C C . THR A 1 189 ? 3.080 34.393 -4.410 1.00 23.47 189 THR A C 1
ATOM 1332 O O . THR A 1 189 ? 4.057 33.719 -4.816 1.00 24.50 189 THR A O 1
ATOM 1336 N N . PRO A 1 190 ? 1.846 33.902 -4.625 1.00 23.33 190 PRO A N 1
ATOM 1337 C CA . PRO A 1 190 ? 1.613 32.628 -5.282 1.00 20.53 190 PRO A CA 1
ATOM 1338 C C . PRO A 1 190 ? 2.247 32.563 -6.659 1.00 21.66 190 PRO A C 1
ATOM 1339 O O . PRO A 1 190 ? 2.244 33.544 -7.365 1.00 16.80 190 PRO A O 1
ATOM 1343 N N . ALA A 1 191 ? 2.929 31.452 -7.017 1.00 22.29 191 ALA A N 1
ATOM 1344 C CA . ALA A 1 191 ? 3.554 31.216 -8.278 1.00 21.23 191 ALA A CA 1
ATOM 1345 C C . ALA A 1 191 ? 4.917 31.920 -8.436 1.00 20.76 191 ALA A C 1
ATOM 1346 O O . ALA A 1 191 ? 5.514 31.682 -9.502 1.00 20.90 191 ALA A O 1
ATOM 1348 N N . SER A 1 192 ? 5.437 32.595 -7.454 1.00 16.60 192 SER A N 1
ATOM 1349 C CA . SER A 1 192 ? 6.731 33.258 -7.544 1.00 19.66 192 SER A CA 1
ATOM 1350 C C . SER A 1 192 ? 7.950 32.367 -7.231 1.00 22.59 192 SER A C 1
ATOM 1351 O O . SER A 1 192 ? 7.845 31.188 -6.875 1.00 19.18 192 SER A O 1
ATOM 1354 N N . SER A 1 193 ? 9.129 33.008 -7.375 1.00 25.08 193 SER A N 1
ATOM 1355 C CA . SER A 1 193 ? 10.414 32.372 -7.068 1.00 26.20 193 SER A CA 1
ATOM 1356 C C . SER A 1 193 ? 11.033 33.017 -5.830 1.00 27.10 193 SER A C 1
ATOM 1357 O O . SER A 1 193 ? 11.043 34.260 -5.700 1.00 23.70 193 SER A O 1
ATOM 1360 N N . PHE A 1 194 ? 11.515 32.175 -4.913 1.00 26.14 194 PHE A N 1
ATOM 1361 C CA . PHE A 1 194 ? 12.146 32.548 -3.649 1.00 24.97 194 PHE A CA 1
ATOM 1362 C C . PHE A 1 194 ? 13.470 31.820 -3.413 1.00 26.63 194 PHE A C 1
ATOM 1363 O O . PHE A 1 194 ? 13.613 30.612 -3.701 1.00 26.51 194 PHE A O 1
ATOM 1371 N N . VAL A 1 195 ? 14.437 32.437 -2.743 1.00 27.55 195 VAL A N 1
ATOM 1372 C CA . VAL A 1 195 ? 15.699 31.746 -2.406 1.00 26.95 195 VAL A CA 1
ATOM 1373 C C . VAL A 1 195 ? 16.073 32.104 -0.963 1.00 25.66 195 VAL A C 1
ATOM 1374 O O . VAL A 1 195 ? 15.975 33.279 -0.623 1.00 22.83 195 VAL A O 1
ATOM 1378 N N . THR A 1 196 ? 16.570 31.119 -0.199 1.00 23.08 196 THR A N 1
ATOM 1379 C CA . THR A 1 196 ? 17.102 31.452 1.111 1.00 20.71 196 THR A CA 1
ATOM 1380 C C . THR A 1 196 ? 18.632 31.351 1.148 1.00 24.50 196 THR A C 1
ATOM 1381 O O . THR A 1 196 ? 19.074 30.148 1.047 1.00 23.78 196 THR A O 1
ATOM 1385 N N . TRP A 1 197 ? 19.371 32.406 1.383 1.00 20.40 197 TRP A N 1
ATOM 1386 C CA . TRP A 1 197 ? 20.830 32.229 1.493 1.00 23.89 197 TRP A CA 1
ATOM 1387 C C . TRP A 1 197 ? 21.152 31.756 2.895 1.00 23.88 197 TRP A C 1
ATOM 1388 O O . TRP A 1 197 ? 21.075 32.461 3.920 1.00 23.68 197 TRP A O 1
ATOM 1399 N N . GLY A 1 198 ? 21.621 30.502 3.049 1.00 25.26 198 GLY A N 1
ATOM 1400 C CA . GLY A 1 198 ? 21.980 29.937 4.360 1.00 23.52 198 GLY A CA 1
ATOM 1401 C C . GLY A 1 198 ? 20.842 28.991 4.762 1.00 24.61 198 GLY A C 1
ATOM 1402 O O . GLY A 1 198 ? 19.664 29.391 4.654 1.00 26.33 198 GLY A O 1
ATOM 1403 N N . ALA A 1 199 ? 21.125 27.741 5.097 1.00 22.18 199 ALA A N 1
ATOM 1404 C CA . ALA A 1 199 ? 20.099 26.754 5.365 1.00 20.79 199 ALA A CA 1
ATOM 1405 C C . ALA A 1 199 ? 20.136 26.236 6.800 1.00 21.46 199 ALA A C 1
ATOM 1406 O O . ALA A 1 199 ? 20.012 25.020 7.015 1.00 21.71 199 ALA A O 1
ATOM 1408 N N . GLY A 1 200 ? 20.149 27.124 7.755 1.00 22.38 200 GLY A N 1
ATOM 1409 C CA . GLY A 1 200 ? 20.174 26.874 9.183 1.00 21.98 200 GLY A CA 1
ATOM 1410 C C . GLY A 1 200 ? 18.729 26.867 9.665 1.00 25.93 200 GLY A C 1
ATOM 1411 O O . GLY A 1 200 ? 17.867 26.836 8.784 1.00 27.42 200 GLY A O 1
ATOM 1412 N N . ALA A 1 201 ? 18.405 26.963 10.940 1.00 23.92 201 ALA A N 1
ATOM 1413 C CA . ALA A 1 201 ? 17.015 27.031 11.361 1.00 24.04 201 ALA A CA 1
ATOM 1414 C C . ALA A 1 201 ? 16.223 28.272 10.875 1.00 24.69 201 ALA A C 1
ATOM 1415 O O . ALA A 1 201 ? 15.006 28.169 10.746 1.00 17.83 201 ALA A O 1
ATOM 1417 N N . VAL A 1 202 ? 16.840 29.440 10.774 1.00 23.15 202 VAL A N 1
ATOM 1418 C CA . VAL A 1 202 ? 16.174 30.627 10.290 1.00 23.70 202 VAL A CA 1
ATOM 1419 C C . VAL A 1 202 ? 15.805 30.429 8.811 1.00 23.82 202 VAL A C 1
ATOM 1420 O O . VAL A 1 202 ? 14.651 30.531 8.414 1.00 24.07 202 VAL A O 1
ATOM 1424 N N . GLY A 1 203 ? 16.755 30.074 7.952 1.00 24.94 203 GLY A N 1
ATOM 1425 C CA . GLY A 1 203 ? 16.512 29.877 6.524 1.00 24.52 203 GLY A CA 1
ATOM 1426 C C . GLY A 1 203 ? 15.447 28.844 6.183 1.00 25.15 203 GLY A C 1
ATOM 1427 O O . GLY A 1 203 ? 14.550 28.989 5.298 1.00 25.30 203 GLY A O 1
ATOM 1428 N N . LEU A 1 204 ? 15.510 27.722 6.886 1.00 22.55 204 LEU A N 1
ATOM 1429 C CA . LEU A 1 204 ? 14.629 26.577 6.659 1.00 23.07 204 LEU A CA 1
ATOM 1430 C C . LEU A 1 204 ? 13.266 26.908 7.195 1.00 24.21 204 LEU A C 1
ATOM 1431 O O . LEU A 1 204 ? 12.315 26.473 6.579 1.00 24.04 204 LEU A O 1
ATOM 1436 N N . SER A 1 205 ? 13.139 27.773 8.237 1.00 25.55 205 SER A N 1
ATOM 1437 C CA . SER A 1 205 ? 11.835 28.257 8.650 1.00 23.84 205 SER A CA 1
ATOM 1438 C C . SER A 1 205 ? 11.217 29.085 7.513 1.00 23.18 205 SER A C 1
ATOM 1439 O O . SER A 1 205 ? 10.052 28.919 7.106 1.00 24.12 205 SER A O 1
ATOM 1442 N N . ALA A 1 206 ? 11.997 29.931 6.888 1.00 21.52 206 ALA A N 1
ATOM 1443 C CA . ALA A 1 206 ? 11.557 30.782 5.763 1.00 22.20 206 ALA A CA 1
ATOM 1444 C C . ALA A 1 206 ? 11.176 29.931 4.572 1.00 23.15 206 ALA A C 1
ATOM 1445 O O . ALA A 1 206 ? 10.272 30.317 3.830 1.00 19.81 206 ALA A O 1
ATOM 1447 N N . LEU A 1 207 ? 11.990 28.854 4.361 1.00 23.58 207 LEU A N 1
ATOM 1448 C CA . LEU A 1 207 ? 11.680 27.981 3.227 1.00 24.22 207 LEU A CA 1
ATOM 1449 C C . LEU A 1 207 ? 10.295 27.327 3.437 1.00 22.30 207 LEU A C 1
ATOM 1450 O O . LEU A 1 207 ? 9.501 27.336 2.508 1.00 19.28 207 LEU A O 1
ATOM 1455 N N . LEU A 1 208 ? 10.018 26.810 4.627 1.00 22.22 208 LEU A N 1
ATOM 1456 C CA . LEU A 1 208 ? 8.731 26.240 4.978 1.00 22.14 208 LEU A CA 1
ATOM 1457 C C . LEU A 1 208 ? 7.598 27.285 4.828 1.00 22.42 208 LEU A C 1
ATOM 1458 O O . LEU A 1 208 ? 6.529 26.983 4.296 1.00 23.95 208 LEU A O 1
ATOM 1463 N N . ALA A 1 209 ? 7.773 28.544 5.146 1.00 21.87 209 ALA A N 1
ATOM 1464 C CA . ALA A 1 209 ? 6.783 29.594 4.992 1.00 23.25 209 ALA A CA 1
ATOM 1465 C C . ALA A 1 209 ? 6.544 29.995 3.549 1.00 22.80 209 ALA A C 1
ATOM 1466 O O . ALA A 1 209 ? 5.412 30.344 3.238 1.00 21.51 209 ALA A O 1
ATOM 1468 N N . ALA A 1 210 ? 7.537 29.939 2.657 1.00 23.27 210 ALA A N 1
ATOM 1469 C CA . ALA A 1 210 ? 7.346 30.256 1.244 1.00 24.28 210 ALA A CA 1
ATOM 1470 C C . ALA A 1 210 ? 6.513 29.122 0.604 1.00 24.38 210 ALA A C 1
ATOM 1471 O O . ALA A 1 210 ? 5.762 29.327 -0.351 1.00 21.81 210 ALA A O 1
ATOM 1473 N N . LYS A 1 211 ? 6.614 27.953 1.210 1.00 25.86 211 LYS A N 1
ATOM 1474 C CA . LYS A 1 211 ? 5.816 26.834 0.717 1.00 27.54 211 LYS A CA 1
ATOM 1475 C C . LYS A 1 211 ? 4.348 27.207 1.007 1.00 27.81 211 LYS A C 1
ATOM 1476 O O . LYS A 1 211 ? 3.502 27.052 0.126 1.00 26.15 211 LYS A O 1
ATOM 1482 N N . VAL A 1 212 ? 4.096 27.689 2.221 1.00 26.13 212 VAL A N 1
ATOM 1483 C CA . VAL A 1 212 ? 2.775 28.113 2.633 1.00 24.91 212 VAL A CA 1
ATOM 1484 C C . VAL A 1 212 ? 2.290 29.293 1.773 1.00 25.68 212 VAL A C 1
ATOM 1485 O O . VAL A 1 212 ? 1.119 29.194 1.381 1.00 20.40 212 VAL A O 1
ATOM 1489 N N . CYS A 1 213 ? 3.137 30.236 1.375 1.00 21.13 213 CYS A N 1
ATOM 1490 C CA . CYS A 1 213 ? 2.667 31.333 0.554 1.00 20.47 213 CYS A CA 1
ATOM 1491 C C . CYS A 1 213 ? 2.358 31.012 -0.910 1.00 23.09 213 CYS A C 1
ATOM 1492 O O . CYS A 1 213 ? 1.646 31.811 -1.580 1.00 21.39 213 CYS A O 1
ATOM 1495 N N 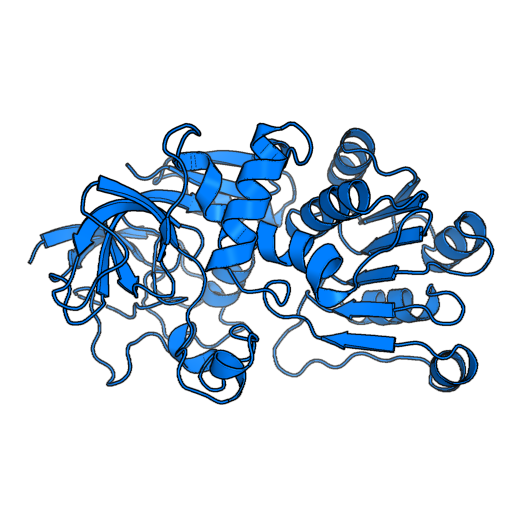. GLY A 1 214 ? 2.684 29.805 -1.402 1.00 23.29 214 GLY A N 1
ATOM 1496 C CA . GLY A 1 214 ? 2.381 29.410 -2.780 1.00 21.76 214 GLY A CA 1
ATOM 1497 C C . GLY A 1 214 ? 3.502 29.477 -3.807 1.00 22.65 214 GLY A C 1
ATOM 1498 O O . GLY A 1 214 ? 3.250 29.363 -5.044 1.00 22.09 214 GLY A O 1
ATOM 1499 N N . ALA A 1 215 ? 4.719 29.796 -3.382 1.00 21.54 215 ALA A N 1
ATOM 1500 C CA . ALA A 1 215 ? 5.828 30.018 -4.361 1.00 23.51 215 ALA A CA 1
ATOM 1501 C C . ALA A 1 215 ? 5.987 28.736 -5.197 1.00 25.17 215 ALA A C 1
ATOM 1502 O O . ALA A 1 215 ? 5.771 27.629 -4.671 1.00 21.48 215 ALA A O 1
ATOM 1504 N N . SER A 1 216 ? 6.335 28.859 -6.456 1.00 26.50 216 SER A N 1
ATOM 1505 C CA . SER A 1 216 ? 6.499 27.716 -7.364 1.00 26.80 216 SER A CA 1
ATOM 1506 C C . SER A 1 216 ? 7.966 27.247 -7.422 1.00 27.73 216 SER A C 1
ATOM 1507 O O . SER A 1 216 ? 8.265 26.123 -7.810 1.00 27.39 216 SER A O 1
ATOM 1510 N N . ILE A 1 217 ? 8.911 28.160 -7.215 1.00 25.68 217 ILE A N 1
ATOM 1511 C CA . ILE A 1 217 ? 10.329 27.851 -7.209 1.00 25.61 217 ILE A CA 1
ATOM 1512 C C . ILE A 1 217 ? 10.937 28.211 -5.850 1.00 24.51 217 ILE A C 1
ATOM 1513 O O . ILE A 1 217 ? 10.906 29.357 -5.362 1.00 23.05 217 ILE A O 1
ATOM 1518 N N . ILE A 1 218 ? 11.502 27.239 -5.133 1.00 24.29 218 ILE A N 1
ATOM 1519 C CA . ILE A 1 218 ? 12.024 27.407 -3.772 1.00 24.34 218 ILE A CA 1
ATOM 1520 C C . ILE A 1 218 ? 13.437 26.832 -3.657 1.00 25.15 218 ILE A C 1
ATOM 1521 O O . ILE A 1 218 ? 13.691 25.618 -3.677 1.00 22.17 218 ILE A O 1
ATOM 1526 N N . ILE A 1 219 ? 14.393 27.755 -3.508 1.00 22.75 219 ILE A N 1
ATOM 1527 C CA . ILE A 1 219 ? 15.802 27.480 -3.573 1.00 25.00 219 ILE A CA 1
ATOM 1528 C C . ILE A 1 219 ? 16.496 27.648 -2.240 1.00 27.19 219 ILE A C 1
ATOM 1529 O O . ILE A 1 219 ? 16.081 28.507 -1.448 1.00 26.47 219 ILE A O 1
ATOM 1534 N N . ALA A 1 220 ? 17.497 26.781 -2.002 1.00 25.85 220 ALA A N 1
ATOM 1535 C CA . ALA A 1 220 ? 18.304 26.902 -0.796 1.00 26.98 220 ALA A CA 1
ATOM 1536 C C . ALA A 1 220 ? 19.796 26.786 -1.155 1.00 28.89 220 ALA A C 1
ATOM 1537 O O . ALA A 1 220 ? 20.139 25.873 -1.894 1.00 26.29 220 ALA A O 1
ATOM 1539 N N . VAL A 1 221 ? 20.628 27.707 -0.685 1.00 29.83 221 VAL A N 1
ATOM 1540 C CA . VAL A 1 221 ? 22.057 27.825 -0.887 1.00 31.82 221 VAL A CA 1
ATOM 1541 C C . VAL A 1 221 ? 22.809 27.720 0.450 1.00 32.49 221 VAL A C 1
ATOM 1542 O O . VAL A 1 221 ? 22.371 28.274 1.456 1.00 30.32 221 VAL A O 1
ATOM 1546 N N . ASP A 1 222 ? 23.803 26.818 0.579 1.00 32.33 222 ASP A N 1
ATOM 1547 C CA . ASP A 1 222 ? 24.599 26.687 1.802 1.00 32.65 222 ASP A CA 1
ATOM 1548 C C . ASP A 1 222 ? 25.979 26.101 1.480 1.00 34.01 222 ASP A C 1
ATOM 1549 O O . ASP A 1 222 ? 26.254 25.732 0.331 1.00 31.93 222 ASP A O 1
ATOM 1554 N N . ILE A 1 223 ? 26.799 25.847 2.510 1.00 36.65 223 ILE A N 1
ATOM 1555 C CA . ILE A 1 223 ? 28.053 25.157 2.335 1.00 38.53 223 ILE A CA 1
ATOM 1556 C C . ILE A 1 223 ? 28.138 23.792 3.064 1.00 40.63 223 ILE A C 1
ATOM 1557 O O . ILE A 1 223 ? 29.179 23.140 2.948 1.00 39.76 223 ILE A O 1
ATOM 1562 N N . VA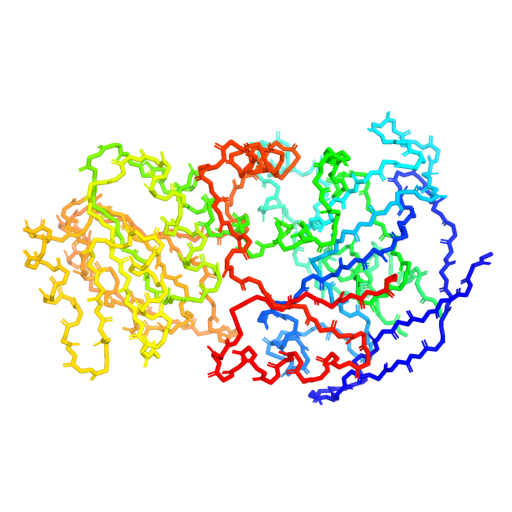L A 1 224 ? 27.167 23.408 3.875 1.00 40.05 224 VAL A N 1
ATOM 1563 C CA . VAL A 1 224 ? 27.230 22.102 4.579 1.00 37.11 224 VAL A CA 1
ATOM 1564 C C . VAL A 1 224 ? 26.235 21.195 3.856 1.00 35.58 224 VAL A C 1
ATOM 1565 O O . VAL A 1 224 ? 25.045 21.595 3.811 1.00 33.85 224 VAL A O 1
ATOM 1569 N N . GLU A 1 225 ? 26.675 20.076 3.329 1.00 30.35 225 GLU A N 1
ATOM 1570 C CA . GLU A 1 225 ? 25.859 19.225 2.504 1.00 31.75 225 GLU A CA 1
ATOM 1571 C C . GLU A 1 225 ? 24.629 18.632 3.179 1.00 30.33 225 GLU A C 1
ATOM 1572 O O . GLU A 1 225 ? 23.600 18.491 2.515 1.00 30.02 225 GLU A O 1
ATOM 1578 N N . SER A 1 226 ? 24.711 18.237 4.450 1.00 27.93 226 SER A N 1
ATOM 1579 C CA . SER A 1 226 ? 23.599 17.647 5.136 1.00 28.27 226 SER A CA 1
ATOM 1580 C C . SER A 1 226 ? 22.466 18.679 5.321 1.00 27.35 226 SER A C 1
ATOM 1581 O O . SER A 1 226 ? 21.322 18.259 5.398 1.00 26.24 226 SER A O 1
ATOM 1584 N N . ARG A 1 227 ? 22.769 19.956 5.411 1.00 27.83 227 ARG A N 1
ATOM 1585 C CA . ARG A 1 227 ? 21.712 20.983 5.571 1.00 29.02 227 ARG A CA 1
ATOM 1586 C C . ARG A 1 227 ? 20.982 21.163 4.245 1.00 28.24 227 ARG A C 1
ATOM 1587 O O . ARG A 1 227 ? 19.777 21.442 4.149 1.00 27.97 227 ARG A O 1
ATOM 1595 N N . LEU A 1 228 ? 21.723 20.947 3.156 1.00 27.89 228 LEU A N 1
ATOM 1596 C CA . LEU A 1 228 ? 21.133 21.019 1.818 1.00 29.47 228 LEU A CA 1
ATOM 1597 C C . LEU A 1 228 ? 20.285 19.756 1.578 1.00 29.91 228 LEU A C 1
ATOM 1598 O O . LEU A 1 228 ? 19.294 19.841 0.845 1.00 27.60 228 LEU A O 1
ATOM 1603 N N . GLU A 1 229 ? 20.621 18.626 2.197 1.00 29.70 229 GLU A N 1
ATOM 1604 C CA . GLU A 1 229 ? 19.769 17.477 1.957 1.00 31.23 229 GLU A CA 1
ATOM 1605 C C . GLU A 1 229 ? 18.436 17.581 2.688 1.00 27.94 229 GLU A C 1
ATOM 1606 O O . GLU A 1 229 ? 17.407 17.124 2.204 1.00 25.69 229 GLU A O 1
ATOM 1612 N N . LEU A 1 230 ? 18.487 18.207 3.861 1.00 22.98 230 LEU A N 1
ATOM 1613 C CA . LEU A 1 230 ? 17.297 18.393 4.669 1.00 22.65 230 LEU A CA 1
ATOM 1614 C C . LEU A 1 230 ? 16.429 19.414 3.950 1.00 23.67 230 LEU A C 1
ATOM 1615 O O . LEU A 1 230 ? 15.199 19.239 3.827 1.00 26.32 230 LEU A O 1
ATOM 1620 N N . ALA A 1 231 ? 17.025 20.466 3.384 1.00 23.13 231 ALA A N 1
ATOM 1621 C CA . ALA A 1 231 ? 16.143 21.453 2.737 1.00 24.49 231 ALA A CA 1
ATOM 1622 C C . ALA A 1 231 ? 15.235 20.835 1.689 1.00 26.04 231 ALA A C 1
ATOM 1623 O O . ALA A 1 231 ? 14.021 21.018 1.649 1.00 27.44 231 ALA A O 1
ATOM 1625 N N . LYS A 1 232 ? 15.835 20.067 0.805 1.00 26.13 232 LYS A N 1
ATOM 1626 C CA . LYS A 1 232 ? 15.222 19.314 -0.266 1.00 30.14 232 LYS A CA 1
ATOM 1627 C C . LYS A 1 232 ? 14.138 18.350 0.199 1.00 31.70 232 LYS A C 1
ATOM 1628 O O . LYS A 1 232 ? 13.111 18.186 -0.455 1.00 31.31 232 LYS A O 1
ATOM 1634 N N . GLN A 1 233 ? 14.391 17.660 1.316 1.00 33.08 233 GLN A N 1
ATOM 1635 C CA . GLN A 1 233 ? 13.426 16.787 1.964 1.00 36.28 233 GLN A CA 1
ATOM 1636 C C . GLN A 1 233 ? 12.308 17.677 2.528 1.00 34.05 233 GLN A C 1
ATOM 1637 O O . GLN A 1 233 ? 11.161 17.214 2.583 1.00 33.28 233 GLN A O 1
ATOM 1643 N N . LEU A 1 234 ? 12.539 18.938 2.876 1.00 33.29 234 LEU A N 1
ATOM 1644 C CA . LEU A 1 234 ? 11.488 19.822 3.369 1.00 31.54 234 LEU A CA 1
ATOM 1645 C C . LEU A 1 234 ? 10.706 20.402 2.195 1.00 31.14 234 LEU A C 1
ATOM 1646 O O . LEU A 1 234 ? 9.648 20.999 2.418 1.00 32.50 234 LEU A O 1
ATOM 1651 N N . GLY A 1 235 ? 11.149 20.231 0.950 1.00 29.22 235 GLY A N 1
ATOM 1652 C CA . GLY A 1 235 ? 10.441 20.704 -0.220 1.00 28.72 235 GLY A CA 1
ATOM 1653 C C . GLY A 1 235 ? 11.098 21.834 -1.016 1.00 29.12 235 GLY A C 1
ATOM 1654 O O . GLY A 1 235 ? 10.440 22.613 -1.765 1.00 24.54 235 GLY A O 1
ATOM 1655 N N . ALA A 1 236 ? 12.441 21.923 -0.928 1.00 26.17 236 ALA A N 1
ATOM 1656 C CA . ALA A 1 236 ? 13.127 22.914 -1.778 1.00 24.04 236 ALA A CA 1
ATOM 1657 C C . ALA A 1 236 ? 13.055 22.300 -3.193 1.00 24.65 236 ALA A C 1
ATOM 1658 O O . ALA A 1 236 ? 13.235 21.061 -3.244 1.00 22.79 236 ALA A O 1
ATOM 1660 N N . THR A 1 237 ? 12.710 23.103 -4.188 1.00 22.21 237 THR A N 1
ATOM 1661 C CA . THR A 1 237 ? 12.667 22.578 -5.540 1.00 23.68 237 THR A CA 1
ATOM 1662 C C . THR A 1 237 ? 14.126 22.440 -6.033 1.00 22.84 237 THR A C 1
ATOM 1663 O O . THR A 1 237 ? 14.335 21.585 -6.874 1.00 23.38 237 THR A O 1
ATOM 1667 N N . HIS A 1 238 ? 15.058 23.269 -5.634 1.00 19.66 238 HIS A N 1
ATOM 1668 C CA . HIS A 1 238 ? 16.419 23.343 -6.045 1.00 22.74 238 HIS A CA 1
ATOM 1669 C C . HIS A 1 238 ? 17.321 23.657 -4.849 1.00 24.46 238 HIS A C 1
ATOM 1670 O O . HIS A 1 238 ? 16.878 24.402 -3.962 1.00 22.79 238 HIS A O 1
ATOM 1677 N N . VAL A 1 239 ? 18.477 22.959 -4.809 1.00 23.94 239 VAL A N 1
ATOM 1678 C CA . VAL A 1 239 ? 19.484 23.173 -3.785 1.00 22.04 239 VAL A CA 1
ATOM 1679 C C . VAL A 1 239 ? 20.797 23.501 -4.481 1.00 25.03 239 VAL A C 1
ATOM 1680 O O . VAL A 1 239 ? 21.018 23.027 -5.597 1.00 25.43 239 VAL A O 1
ATOM 1684 N N . ILE A 1 240 ? 21.682 24.336 -3.940 1.00 27.12 240 ILE A N 1
ATOM 1685 C CA . ILE A 1 240 ? 22.941 24.772 -4.496 1.00 28.58 240 ILE A CA 1
ATOM 1686 C C . ILE A 1 240 ? 24.049 24.859 -3.432 1.00 31.16 240 ILE A C 1
ATOM 1687 O O . ILE A 1 240 ? 23.912 25.522 -2.387 1.00 31.33 240 ILE A O 1
ATOM 1692 N N . ASN A 1 241 ? 25.195 24.278 -3.715 1.00 34.73 241 ASN A N 1
ATOM 1693 C CA . ASN A 1 241 ? 26.373 24.355 -2.834 1.00 38.07 241 ASN A CA 1
ATOM 1694 C C . ASN A 1 241 ? 27.233 25.521 -3.276 1.00 41.83 241 ASN A C 1
ATOM 1695 O O . ASN A 1 241 ? 27.904 25.431 -4.296 1.00 43.63 241 ASN A O 1
ATOM 1700 N N . SER A 1 242 ? 27.298 26.637 -2.548 1.00 46.15 242 SER A N 1
ATOM 1701 C CA . SER A 1 242 ? 28.061 27.796 -2.928 1.00 50.54 242 SER A CA 1
ATOM 1702 C C . SER A 1 242 ? 29.568 27.689 -2.712 1.00 55.23 242 SER A C 1
ATOM 1703 O O . SER A 1 242 ? 30.221 28.743 -2.778 1.00 55.77 242 SER A O 1
ATOM 1706 N N . LYS A 1 243 ? 30.112 26.504 -2.454 1.00 56.81 243 LYS A N 1
ATOM 1707 C CA . LYS A 1 243 ? 31.541 26.297 -2.352 1.00 57.14 243 LYS A CA 1
ATOM 1708 C C . LYS A 1 243 ? 32.038 25.742 -3.685 1.00 54.69 243 LYS A C 1
ATOM 1709 O O . LYS A 1 243 ? 33.073 26.129 -4.191 1.00 55.35 243 LYS A O 1
ATOM 1715 N N . THR A 1 244 ? 31.276 24.925 -4.344 1.00 51.76 244 THR A N 1
ATOM 1716 C CA . THR A 1 244 ? 31.416 24.222 -5.588 1.00 48.76 244 THR A CA 1
ATOM 1717 C C . THR A 1 244 ? 30.761 24.739 -6.844 1.00 45.72 244 THR A C 1
ATOM 1718 O O . THR A 1 244 ? 30.887 24.200 -7.958 1.00 44.79 244 THR A O 1
ATOM 1722 N N . GLN A 1 245 ? 29.843 25.694 -6.741 1.00 43.70 245 GLN A N 1
ATOM 1723 C CA . GLN A 1 245 ? 29.089 26.227 -7.889 1.00 41.19 245 GLN A CA 1
ATOM 1724 C C . GLN A 1 245 ? 28.954 27.744 -7.809 1.00 37.70 245 GLN A C 1
ATOM 1725 O O . GLN A 1 245 ? 28.977 28.318 -6.704 1.00 37.83 245 GLN A O 1
ATOM 1731 N N . ASP A 1 246 ? 28.933 28.490 -8.898 1.00 33.56 246 ASP A N 1
ATOM 1732 C CA . ASP A 1 246 ? 28.656 29.939 -8.772 1.00 30.75 246 ASP A CA 1
ATOM 1733 C C . ASP A 1 246 ? 27.123 30.010 -8.556 1.00 28.03 246 ASP A C 1
ATOM 1734 O O . ASP A 1 246 ? 26.318 29.659 -9.419 1.00 29.64 246 ASP A O 1
ATOM 1739 N N . PRO A 1 247 ? 26.678 30.405 -7.388 1.00 25.74 247 PRO A N 1
ATOM 1740 C CA . PRO A 1 247 ? 25.274 30.532 -7.039 1.00 24.78 247 PRO A CA 1
ATOM 1741 C C . PRO A 1 247 ? 24.505 31.588 -7.792 1.00 24.54 247 PRO A C 1
ATOM 1742 O O . PRO A 1 247 ? 23.395 31.361 -8.267 1.00 25.53 247 PRO A O 1
ATOM 1746 N N . VAL A 1 248 ? 25.065 32.749 -8.144 1.00 25.20 248 VAL A N 1
ATOM 1747 C CA . VAL A 1 248 ? 24.357 33.763 -8.917 1.00 25.29 248 VAL A CA 1
ATOM 1748 C C . VAL A 1 248 ? 23.861 33.255 -10.268 1.00 28.41 248 VAL A C 1
ATOM 1749 O O . VAL A 1 248 ? 22.712 33.430 -10.764 1.00 25.70 248 VAL A O 1
ATOM 1753 N N . ALA A 1 249 ? 24.810 32.607 -10.961 1.00 29.13 249 ALA A N 1
ATOM 1754 C CA . ALA A 1 249 ? 24.599 32.098 -12.296 1.00 28.06 249 ALA A CA 1
ATOM 1755 C C . ALA A 1 249 ? 23.558 30.969 -12.213 1.00 26.62 249 ALA A C 1
ATOM 1756 O O . ALA A 1 249 ? 22.692 30.970 -13.069 1.00 23.33 249 ALA A O 1
ATOM 1758 N N . ALA A 1 250 ? 23.715 30.127 -11.184 1.00 25.48 250 ALA A N 1
ATOM 1759 C CA . ALA A 1 250 ? 22.720 29.059 -11.076 1.00 25.54 250 ALA A CA 1
ATOM 1760 C C . ALA A 1 250 ? 21.354 29.697 -10.818 1.00 23.84 250 ALA A C 1
ATOM 1761 O O . ALA A 1 250 ? 20.399 29.425 -11.549 1.00 24.69 250 ALA A O 1
ATOM 1763 N N . ILE A 1 251 ? 21.184 30.539 -9.815 1.00 23.25 251 ILE A N 1
ATOM 1764 C CA . ILE A 1 251 ? 19.873 31.172 -9.558 1.00 22.59 251 ILE A CA 1
ATOM 1765 C C . ILE A 1 251 ? 19.378 31.848 -10.809 1.00 22.86 251 ILE A C 1
ATOM 1766 O O . ILE A 1 251 ? 18.198 31.647 -11.118 1.00 24.54 251 ILE A O 1
ATOM 1771 N N . LYS A 1 252 ? 20.136 32.609 -11.595 1.00 24.09 252 LYS A N 1
ATOM 1772 C CA . LYS A 1 252 ? 19.587 33.285 -12.777 1.00 25.87 252 LYS A CA 1
ATOM 1773 C C . LYS A 1 252 ? 19.087 32.352 -13.863 1.00 27.12 252 LYS A C 1
ATOM 1774 O O . LYS A 1 252 ? 17.994 32.585 -14.468 1.00 22.05 252 LYS A O 1
ATOM 1780 N N . GLU A 1 253 ? 19.834 31.230 -14.083 1.00 26.41 253 GLU A N 1
ATOM 1781 C CA . GLU A 1 253 ? 19.330 30.274 -15.117 1.00 28.52 253 GLU A CA 1
ATOM 1782 C C . GLU A 1 253 ? 18.080 29.552 -14.661 1.00 26.53 253 GLU A C 1
ATOM 1783 O O . GLU A 1 253 ? 17.151 29.344 -15.454 1.00 27.80 253 GLU A O 1
ATOM 1789 N N . ILE A 1 254 ? 17.982 29.144 -13.403 1.00 24.76 254 ILE A N 1
ATOM 1790 C CA . ILE A 1 254 ? 16.826 28.443 -12.848 1.00 23.69 254 ILE A CA 1
ATOM 1791 C C . ILE A 1 254 ? 15.560 29.308 -12.901 1.00 24.62 254 ILE A C 1
ATOM 1792 O O . ILE A 1 254 ? 14.472 28.770 -13.180 1.00 23.67 254 ILE A O 1
ATOM 1797 N N . THR A 1 255 ? 15.635 30.618 -12.641 1.00 22.70 255 THR A N 1
ATOM 1798 C CA . THR A 1 255 ? 14.479 31.487 -12.594 1.00 24.52 255 THR A CA 1
ATOM 1799 C C . THR A 1 255 ? 14.287 32.346 -13.843 1.00 26.45 255 THR A C 1
ATOM 1800 O O . THR A 1 255 ? 13.480 33.276 -13.920 1.00 23.29 255 THR A O 1
ATOM 1804 N N . ASP A 1 256 ? 15.036 32.022 -14.862 1.00 29.79 256 ASP A N 1
ATOM 1805 C CA . ASP A 1 256 ? 15.019 32.686 -16.164 1.00 34.55 256 ASP A CA 1
ATOM 1806 C C . ASP A 1 256 ? 15.224 34.189 -16.003 1.00 33.05 256 ASP A C 1
ATOM 1807 O O . ASP A 1 256 ? 14.328 34.894 -16.461 1.00 33.96 256 ASP A O 1
ATOM 1812 N N . GLY A 1 257 ? 16.303 34.656 -15.388 1.00 32.62 257 GLY A N 1
ATOM 1813 C CA . GLY A 1 257 ? 16.553 36.092 -15.202 1.00 32.96 257 GLY A CA 1
ATOM 1814 C C . GLY A 1 257 ? 16.827 36.601 -13.781 1.00 31.94 257 GLY A C 1
ATOM 1815 O O . GLY A 1 257 ? 17.401 37.710 -13.606 1.00 30.77 257 GLY A O 1
ATOM 1816 N N . GLY A 1 258 ? 16.471 35.863 -12.723 1.00 26.33 258 GLY A N 1
ATOM 1817 C CA . GLY A 1 258 ? 16.776 36.392 -11.364 1.00 23.69 258 GLY A CA 1
ATOM 1818 C C . GLY A 1 258 ? 15.629 36.065 -10.437 1.00 20.94 258 GLY A C 1
ATOM 1819 O O . GLY A 1 258 ? 14.526 36.026 -10.955 1.00 23.00 258 GLY A O 1
ATOM 1820 N N . VAL A 1 259 ? 15.714 35.882 -9.149 1.00 21.05 259 VAL A N 1
ATOM 1821 C CA . VAL A 1 259 ? 14.622 35.496 -8.262 1.00 19.56 259 VAL A CA 1
ATOM 1822 C C . VAL A 1 259 ? 13.740 36.663 -7.827 1.00 23.35 259 VAL A C 1
ATOM 1823 O O . VAL A 1 259 ? 14.191 37.842 -7.826 1.00 23.36 259 VAL A O 1
ATOM 1827 N N . ASN A 1 260 ? 12.437 36.477 -7.574 1.00 23.21 260 ASN A N 1
ATOM 1828 C CA . ASN A 1 260 ? 11.525 37.535 -7.186 1.00 23.47 260 ASN A CA 1
ATOM 1829 C C . ASN A 1 260 ? 11.713 37.991 -5.741 1.00 23.92 260 ASN A C 1
ATOM 1830 O O . ASN A 1 260 ? 11.611 39.168 -5.395 1.00 20.61 260 ASN A O 1
ATOM 1835 N N . PHE A 1 261 ? 11.997 37.003 -4.859 1.00 21.54 261 PHE A N 1
ATOM 1836 C CA . PHE A 1 261 ? 12.155 37.252 -3.448 1.00 22.29 261 PHE A CA 1
ATOM 1837 C C . PHE A 1 261 ? 13.362 36.577 -2.799 1.00 24.17 261 PHE A C 1
ATOM 1838 O O . PHE A 1 261 ? 13.621 35.435 -3.145 1.00 22.10 261 PHE A O 1
ATOM 1846 N N . ALA A 1 262 ? 14.082 37.263 -1.875 1.00 23.47 262 ALA A N 1
ATOM 1847 C CA . ALA A 1 262 ? 15.181 36.582 -1.217 1.00 22.17 262 ALA A CA 1
ATOM 1848 C C . ALA A 1 262 ? 15.417 36.906 0.239 1.00 22.96 262 ALA A C 1
ATOM 1849 O O . ALA A 1 262 ? 15.049 37.963 0.751 1.00 22.57 262 ALA A O 1
ATOM 1851 N N . LEU A 1 263 ? 16.119 35.994 0.913 1.00 22.13 263 LEU A N 1
ATOM 1852 C CA . LEU A 1 263 ? 16.500 36.122 2.302 1.00 20.88 263 LEU A CA 1
ATOM 1853 C C . LEU A 1 263 ? 18.002 35.918 2.502 1.00 21.40 263 LEU A C 1
ATOM 1854 O O . LEU A 1 263 ? 18.531 34.832 2.220 1.00 21.68 263 LEU A O 1
ATOM 1859 N N . GLU A 1 264 ? 18.615 36.891 3.194 1.00 22.81 264 GLU A N 1
ATOM 1860 C CA . GLU A 1 264 ? 20.039 36.791 3.552 1.00 24.07 264 GLU A CA 1
ATOM 1861 C C . GLU A 1 264 ? 20.096 36.397 5.036 1.00 23.15 264 GLU A C 1
ATOM 1862 O O . GLU A 1 264 ? 19.691 37.226 5.841 1.00 21.51 264 GLU A O 1
ATOM 1868 N N . SER A 1 265 ? 20.503 35.180 5.382 1.00 24.08 265 SER A N 1
ATOM 1869 C CA . SER A 1 265 ? 20.648 34.768 6.754 1.00 25.47 265 SER A CA 1
ATOM 1870 C C . SER A 1 265 ? 22.078 34.344 7.150 1.00 24.72 265 SER A C 1
ATOM 1871 O O . SER A 1 265 ? 22.169 33.846 8.251 1.00 22.39 265 SER A O 1
ATOM 1874 N N . THR A 1 266 ? 23.146 34.495 6.371 1.00 25.21 266 THR A N 1
ATOM 1875 C CA . THR A 1 266 ? 24.463 34.123 6.843 1.00 24.95 266 THR A CA 1
ATOM 1876 C C . THR A 1 266 ? 25.161 35.224 7.665 1.00 29.02 266 THR A C 1
ATOM 1877 O O . THR A 1 266 ? 26.044 34.975 8.512 1.00 26.49 266 THR A O 1
ATOM 1881 N N . GLY A 1 267 ? 24.811 36.495 7.404 1.00 30.74 267 GLY A N 1
ATOM 1882 C CA . GLY A 1 267 ? 25.508 37.622 8.049 1.00 32.70 267 GLY A CA 1
ATOM 1883 C C . GLY A 1 267 ? 26.811 37.917 7.289 1.00 33.27 267 GLY A C 1
ATOM 1884 O O . GLY A 1 267 ? 27.502 38.873 7.602 1.00 34.65 267 GLY A O 1
ATOM 1885 N N . SER A 1 268 ? 27.163 37.180 6.240 1.00 32.51 268 SER A N 1
ATOM 1886 C CA . SER A 1 268 ? 28.360 37.398 5.475 1.00 33.69 268 SER A CA 1
ATOM 1887 C C . SER A 1 268 ? 28.169 38.432 4.371 1.00 34.42 268 SER A C 1
ATOM 1888 O O . SER A 1 268 ? 27.447 38.261 3.398 1.00 34.14 268 SER A O 1
ATOM 1891 N N . PRO A 1 269 ? 28.919 39.528 4.429 1.00 34.59 269 PRO A N 1
ATOM 1892 C CA . PRO A 1 269 ? 28.860 40.609 3.475 1.00 35.54 269 PRO A CA 1
ATOM 1893 C C . PRO A 1 269 ? 29.002 40.273 2.012 1.00 36.00 269 PRO A C 1
ATOM 1894 O O . PRO A 1 269 ? 28.256 40.791 1.182 1.00 32.93 269 PRO A O 1
ATOM 1898 N N . GLU A 1 270 ? 29.926 39.354 1.703 1.00 36.32 270 GLU A N 1
ATOM 1899 C CA . GLU A 1 270 ? 30.185 39.092 0.285 1.00 37.14 270 GLU A CA 1
ATOM 1900 C C . GLU A 1 270 ? 29.093 38.211 -0.289 1.00 34.81 270 GLU A C 1
ATOM 1901 O O . GLU A 1 270 ? 28.860 38.127 -1.485 1.00 32.97 270 GLU A O 1
ATOM 1907 N N . ILE A 1 271 ? 28.384 37.473 0.559 1.00 31.69 271 ILE A N 1
ATOM 1908 C CA . ILE A 1 271 ? 27.266 36.608 0.184 1.00 32.23 271 ILE A CA 1
ATOM 1909 C C . ILE A 1 271 ? 26.060 37.527 -0.027 1.00 32.97 271 ILE A C 1
ATOM 1910 O O . ILE A 1 271 ? 25.181 37.385 -0.875 1.00 29.72 271 ILE A O 1
ATOM 1915 N N . LEU A 1 272 ? 26.037 38.616 0.762 1.00 32.17 272 LEU A N 1
ATOM 1916 C CA . LEU A 1 272 ? 24.957 39.587 0.671 1.00 32.77 272 LEU A CA 1
ATOM 1917 C C . LEU A 1 272 ? 24.999 40.359 -0.658 1.00 33.35 272 LEU A C 1
ATOM 1918 O O . LEU A 1 272 ? 23.918 40.437 -1.271 1.00 32.20 272 LEU A O 1
ATOM 1923 N N . LYS A 1 273 ? 26.179 40.702 -1.177 1.00 33.42 273 LYS A N 1
ATOM 1924 C CA . LYS A 1 273 ? 26.199 41.331 -2.514 1.00 35.63 273 LYS A CA 1
ATOM 1925 C C . LYS A 1 273 ? 25.651 40.360 -3.568 1.00 35.14 273 LYS A C 1
ATOM 1926 O O . LYS A 1 273 ? 24.852 40.723 -4.437 1.00 33.76 273 LYS A O 1
ATOM 1932 N N . GLN A 1 274 ? 26.073 39.086 -3.472 1.00 33.88 274 GLN A N 1
ATOM 1933 C CA . GLN A 1 274 ? 25.641 37.986 -4.336 1.00 31.71 274 GLN A CA 1
ATOM 1934 C C . GLN A 1 274 ? 24.119 37.908 -4.402 1.00 29.32 274 GLN A C 1
ATOM 1935 O O . GLN A 1 274 ? 23.499 37.675 -5.428 1.00 28.52 274 GLN A O 1
ATOM 1941 N N . GLY A 1 275 ? 23.512 37.998 -3.219 1.00 28.64 275 GLY A N 1
ATOM 1942 C CA . GLY A 1 275 ? 22.079 38.019 -3.052 1.00 28.39 275 GLY A CA 1
ATOM 1943 C C . GLY A 1 275 ? 21.386 39.193 -3.760 1.00 26.56 275 GLY A C 1
ATOM 1944 O O . GLY A 1 275 ? 20.373 38.914 -4.405 1.00 25.69 275 GLY A O 1
ATOM 1945 N N . VAL A 1 276 ? 21.907 40.399 -3.738 1.00 26.79 276 VAL A N 1
ATOM 1946 C CA . VAL A 1 276 ? 21.335 41.535 -4.489 1.00 25.10 276 VAL A CA 1
ATOM 1947 C C . VAL A 1 276 ? 21.571 41.282 -5.957 1.00 25.37 276 VAL A C 1
ATOM 1948 O O . VAL A 1 276 ? 20.601 41.355 -6.729 1.00 26.25 276 VAL A O 1
ATOM 1952 N N . ASP A 1 277 ? 22.758 40.835 -6.398 1.00 25.10 277 ASP A N 1
ATOM 1953 C CA . ASP A 1 277 ? 22.972 40.523 -7.814 1.00 24.59 277 ASP A CA 1
ATOM 1954 C C . ASP A 1 277 ? 22.047 39.466 -8.379 1.00 23.46 277 ASP A C 1
ATOM 1955 O O . ASP A 1 277 ? 21.777 39.444 -9.592 1.00 21.33 277 ASP A O 1
ATOM 1960 N N . ALA A 1 278 ? 21.632 38.453 -7.620 1.00 23.44 278 ALA A N 1
ATOM 1961 C CA . ALA A 1 278 ? 20.794 37.389 -8.183 1.00 23.00 278 ALA A CA 1
ATOM 1962 C C . ALA A 1 278 ? 19.310 37.694 -8.239 1.00 23.25 278 ALA A C 1
ATOM 1963 O O . ALA A 1 278 ? 18.487 36.873 -8.677 1.00 27.24 278 ALA A O 1
ATOM 1965 N N . LEU A 1 279 ? 18.849 38.815 -7.751 1.00 23.24 279 LEU A N 1
ATOM 1966 C CA . LEU A 1 279 ? 17.460 39.246 -7.842 1.00 21.48 279 LEU A CA 1
ATOM 1967 C C . LEU A 1 279 ? 17.176 39.539 -9.320 1.00 24.11 279 LEU A C 1
ATOM 1968 O O . LEU A 1 279 ? 18.065 39.984 -10.064 1.00 22.03 279 LEU A O 1
ATOM 1973 N N . GLY A 1 280 ? 15.929 39.343 -9.768 1.00 23.87 280 GLY A N 1
ATOM 1974 C CA . GLY A 1 280 ? 15.502 39.670 -11.114 1.00 23.00 280 GLY A CA 1
ATOM 1975 C C . GLY A 1 280 ? 14.870 41.077 -11.112 1.00 24.38 280 GLY A C 1
ATOM 1976 O O . GLY A 1 280 ? 14.966 41.741 -10.053 1.00 24.32 280 GLY A O 1
ATOM 1977 N N . ILE A 1 281 ? 14.345 41.556 -12.224 1.00 23.14 281 ILE A N 1
ATOM 1978 C CA . ILE A 1 281 ? 13.721 42.893 -12.251 1.00 24.53 281 ILE A CA 1
ATOM 1979 C C . ILE A 1 281 ? 12.694 43.040 -11.135 1.00 23.41 281 ILE A C 1
ATOM 1980 O O . ILE A 1 281 ? 11.862 42.146 -10.927 1.00 21.82 281 ILE A O 1
ATOM 1985 N N . LEU A 1 282 ? 12.748 44.129 -10.373 1.00 23.19 282 LEU A N 1
ATOM 1986 C CA . LEU A 1 282 ? 11.806 44.405 -9.300 1.00 24.70 282 LEU A CA 1
ATOM 1987 C C . LEU A 1 282 ? 11.841 43.424 -8.131 1.00 25.30 282 LEU A C 1
ATOM 1988 O O . LEU A 1 282 ? 10.998 43.482 -7.218 1.00 20.78 282 LEU A O 1
ATOM 1993 N N . GLY A 1 283 ? 12.966 42.697 -8.026 1.00 25.24 283 GLY A N 1
ATOM 1994 C CA . GLY A 1 283 ? 13.162 41.772 -6.908 1.00 25.07 283 GLY A CA 1
ATOM 1995 C C . GLY A 1 283 ? 13.424 42.446 -5.582 1.00 24.42 283 GLY A C 1
ATOM 1996 O O . GLY A 1 283 ? 13.806 43.637 -5.490 1.00 26.65 283 GLY A O 1
ATOM 1997 N N . LYS A 1 284 ? 13.235 41.697 -4.491 1.00 22.89 284 LYS A N 1
ATOM 1998 C CA . LYS A 1 284 ? 13.390 42.176 -3.138 1.00 21.20 284 LYS A CA 1
ATOM 1999 C C . LYS A 1 284 ? 14.214 41.236 -2.265 1.00 20.59 284 LYS A C 1
ATOM 2000 O O . LYS A 1 284 ? 13.819 40.086 -2.137 1.00 16.93 284 LYS A O 1
ATOM 2006 N N . ILE A 1 285 ? 15.179 41.770 -1.474 1.00 20.54 285 ILE A N 1
ATOM 2007 C CA . ILE A 1 285 ? 15.951 40.887 -0.614 1.00 23.46 285 ILE A CA 1
ATOM 2008 C C . ILE A 1 285 ? 15.851 41.373 0.824 1.00 24.65 285 ILE A C 1
ATOM 2009 O O . ILE A 1 285 ? 16.114 42.554 1.095 1.00 21.62 285 ILE A O 1
ATOM 2014 N N . ALA A 1 286 ? 15.414 40.557 1.764 1.00 21.51 286 ALA A N 1
ATOM 2015 C CA . ALA A 1 286 ? 15.288 40.891 3.166 1.00 22.74 286 ALA A CA 1
ATOM 2016 C C . ALA A 1 286 ? 16.569 40.517 3.938 1.00 22.16 286 ALA A C 1
ATOM 2017 O O . ALA A 1 286 ? 16.963 39.364 3.819 1.00 21.86 286 ALA A O 1
ATOM 2019 N N . VAL A 1 287 ? 17.126 41.380 4.803 1.00 21.47 287 VAL A N 1
ATOM 2020 C CA . VAL A 1 287 ? 18.340 41.104 5.513 1.00 19.79 287 VAL A CA 1
ATOM 2021 C C . VAL A 1 287 ? 18.133 40.711 6.962 1.00 23.27 287 VAL A C 1
ATOM 2022 O O . VAL A 1 287 ? 17.776 41.593 7.728 1.00 22.46 287 VAL A O 1
ATOM 2026 N N . VAL A 1 288 ? 18.328 39.450 7.385 1.00 23.45 288 VAL A N 1
ATOM 2027 C CA . VAL A 1 288 ? 18.163 39.093 8.787 1.00 24.84 288 VAL A CA 1
ATOM 2028 C C . VAL A 1 288 ? 19.466 38.676 9.465 1.00 24.78 288 VAL A C 1
ATOM 2029 O O . VAL A 1 288 ? 19.592 38.659 10.703 1.00 26.56 288 VAL A O 1
ATOM 2033 N N . GLY A 1 289 ? 20.505 38.240 8.767 1.00 26.62 289 GLY A N 1
ATOM 2034 C CA . GLY A 1 289 ? 21.762 37.818 9.405 1.00 27.52 289 GLY A CA 1
ATOM 2035 C C . GLY A 1 289 ? 22.658 39.040 9.637 1.00 30.11 289 GLY A C 1
ATOM 2036 O O . GLY A 1 289 ? 22.712 39.959 8.834 1.00 29.93 289 GLY A O 1
ATOM 2037 N N . ALA A 1 290 ? 23.454 39.070 10.657 1.00 32.31 290 ALA A N 1
ATOM 2038 C CA . ALA A 1 290 ? 24.341 40.144 11.025 1.00 36.95 290 ALA A CA 1
ATOM 2039 C C . ALA A 1 290 ? 25.824 39.845 11.184 1.00 37.93 290 ALA A C 1
ATOM 2040 O O . ALA A 1 290 ? 26.220 38.929 11.903 1.00 38.54 290 ALA A O 1
ATOM 2042 N N . PRO A 1 291 ? 26.681 40.718 10.704 1.00 38.03 291 PRO A N 1
ATOM 2043 C CA . PRO A 1 291 ? 28.119 40.612 10.936 1.00 37.08 291 PRO A CA 1
ATOM 2044 C C . PRO A 1 291 ? 28.491 41.327 12.244 1.00 37.67 291 PRO A C 1
ATOM 2045 O O . PRO A 1 291 ? 27.653 41.892 12.956 1.00 36.57 291 PRO A O 1
ATOM 2049 N N . GLN A 1 292 ? 29.757 41.450 12.596 1.00 37.83 292 GLN A N 1
ATOM 2050 C CA . GLN A 1 292 ? 30.203 42.207 13.752 1.00 40.40 292 GLN A CA 1
ATOM 2051 C C . GLN A 1 292 ? 29.698 43.652 13.704 1.00 39.33 292 GLN A C 1
ATOM 2052 O O . GLN A 1 292 ? 29.616 44.279 12.637 1.00 37.65 292 GLN A O 1
ATOM 2058 N N . LEU A 1 293 ? 29.407 44.229 14.856 1.00 39.39 293 LEU A N 1
ATOM 2059 C CA . LEU A 1 293 ? 29.014 45.628 14.960 1.00 40.53 293 LEU A CA 1
ATOM 2060 C C . LEU A 1 293 ? 30.033 46.413 14.135 1.00 41.96 293 LEU A C 1
ATOM 2061 O O . LEU A 1 293 ? 31.193 46.066 13.900 1.00 40.30 293 LEU A O 1
ATOM 2066 N N . GLY A 1 294 ? 29.503 47.394 13.414 1.00 42.07 294 GLY A N 1
ATOM 2067 C CA . GLY A 1 294 ? 30.239 48.198 12.462 1.00 39.97 294 GLY A CA 1
ATOM 2068 C C . GLY A 1 294 ? 30.532 47.698 11.098 1.00 40.36 294 GLY A C 1
ATOM 2069 O O . GLY A 1 294 ? 30.883 48.576 10.270 1.00 41.38 294 GLY A O 1
ATOM 2070 N N . THR A 1 295 ? 30.392 46.461 10.645 1.00 39.15 295 THR A N 1
ATOM 2071 C CA . THR A 1 295 ? 30.685 45.997 9.288 1.00 38.62 295 THR A CA 1
ATOM 2072 C C . THR A 1 295 ? 29.747 46.534 8.213 1.00 36.11 295 THR A C 1
ATOM 2073 O O . THR A 1 295 ? 28.543 46.681 8.426 1.00 36.09 295 THR A O 1
ATOM 2077 N N . THR A 1 296 ? 30.295 46.772 7.024 1.00 35.08 296 THR A N 1
ATOM 2078 C CA . THR A 1 296 ? 29.473 47.221 5.918 1.00 34.03 296 THR A CA 1
ATOM 2079 C C . THR A 1 296 ? 29.459 46.152 4.820 1.00 33.30 296 THR A C 1
ATOM 2080 O O . THR A 1 296 ? 30.255 45.214 4.745 1.00 32.35 296 THR A O 1
ATOM 2084 N N . ALA A 1 297 ? 28.536 46.295 3.875 1.00 31.65 297 ALA A N 1
ATOM 2085 C CA . ALA A 1 297 ? 28.482 45.422 2.690 1.00 30.34 297 ALA A CA 1
ATOM 2086 C C . ALA A 1 297 ? 28.323 46.316 1.458 1.00 28.12 297 ALA A C 1
ATOM 2087 O O . ALA A 1 297 ? 27.922 47.474 1.566 1.00 29.46 297 ALA A O 1
ATOM 2089 N N . GLN A 1 298 ? 28.627 45.807 0.281 1.00 27.92 298 GLN A N 1
ATOM 2090 C CA . GLN A 1 298 ? 28.609 46.493 -0.966 1.00 30.33 298 GLN A CA 1
ATOM 2091 C C . GLN A 1 298 ? 27.491 46.089 -1.897 1.00 30.72 298 GLN A C 1
ATOM 2092 O O . GLN A 1 298 ? 27.154 44.917 -1.764 1.00 32.40 298 GLN A O 1
ATOM 2098 N N . PHE A 1 299 ? 27.015 46.968 -2.760 1.00 30.66 299 PHE A N 1
ATOM 2099 C CA . PHE A 1 299 ? 26.101 46.497 -3.822 1.00 30.91 299 PHE A CA 1
ATOM 2100 C C . PHE A 1 299 ? 26.446 47.252 -5.104 1.00 30.09 299 PHE A C 1
ATOM 2101 O O . PHE A 1 299 ? 27.007 48.339 -5.034 1.00 30.28 299 PHE A O 1
ATOM 2109 N N . ASP A 1 300 ? 26.223 46.747 -6.284 1.00 30.24 300 ASP A N 1
ATOM 2110 C CA . ASP A 1 300 ? 26.423 47.427 -7.558 1.00 31.69 300 ASP A CA 1
ATOM 2111 C C . ASP A 1 300 ? 25.291 48.456 -7.737 1.00 30.85 300 ASP A C 1
ATOM 2112 O O . ASP A 1 300 ? 24.117 48.077 -7.800 1.00 28.17 300 ASP A O 1
ATOM 2117 N N . VAL A 1 301 ? 25.630 49.734 -7.906 1.00 28.90 301 VAL A N 1
ATOM 2118 C CA . VAL A 1 301 ? 24.592 50.767 -7.968 1.00 30.22 301 VAL A CA 1
ATOM 2119 C C . VAL A 1 301 ? 23.639 50.663 -9.106 1.00 30.33 301 VAL A C 1
ATOM 2120 O O . VAL A 1 301 ? 22.463 50.335 -8.976 1.00 30.50 301 VAL A O 1
ATOM 2124 N 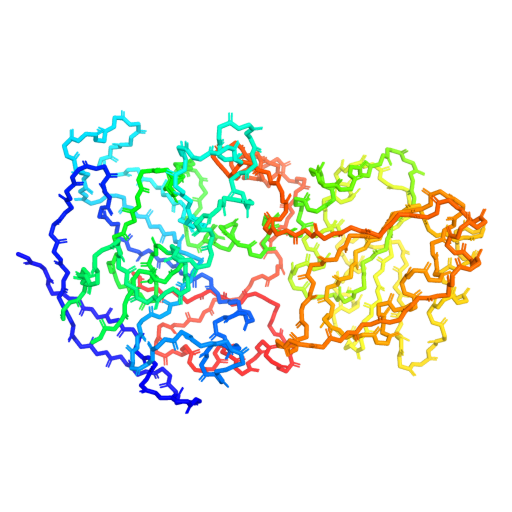N . ASN A 1 302 ? 24.204 50.872 -10.287 1.00 30.34 302 ASN A N 1
ATOM 2125 C CA . ASN A 1 302 ? 23.537 50.771 -11.567 1.00 28.18 302 ASN A CA 1
ATOM 2126 C C . ASN A 1 302 ? 22.627 49.565 -11.647 1.00 28.19 302 ASN A C 1
ATOM 2127 O O . ASN A 1 302 ? 21.597 49.653 -12.342 1.00 28.47 302 ASN A O 1
ATOM 2132 N N . ASP A 1 303 ? 23.040 48.399 -11.183 1.00 24.99 303 ASP A N 1
ATOM 2133 C CA . ASP A 1 303 ? 22.235 47.168 -11.321 1.00 27.76 303 ASP A CA 1
ATOM 2134 C C . ASP A 1 303 ? 21.027 47.321 -10.412 1.00 25.70 303 ASP A C 1
ATOM 2135 O O . ASP A 1 303 ? 19.934 46.997 -10.812 1.00 28.13 303 ASP A O 1
ATOM 2140 N N . LEU A 1 304 ? 21.171 47.910 -9.254 1.00 24.84 304 LEU A N 1
ATOM 2141 C CA . LEU A 1 304 ? 20.043 48.106 -8.374 1.00 27.20 304 LEU A CA 1
ATOM 2142 C C . LEU A 1 304 ? 19.109 49.185 -8.900 1.00 27.72 304 LEU A C 1
ATOM 2143 O O . LEU A 1 304 ? 17.890 49.101 -8.734 1.00 23.36 304 LEU A O 1
ATOM 2148 N N . LEU A 1 305 ? 19.691 50.184 -9.572 1.00 29.09 305 LEU A N 1
ATOM 2149 C CA . LEU A 1 305 ? 18.808 51.290 -9.977 1.00 29.65 305 LEU A CA 1
ATOM 2150 C C . LEU A 1 305 ? 18.060 50.900 -11.232 1.00 30.11 305 LEU A C 1
ATOM 2151 O O . LEU A 1 305 ? 16.828 50.992 -11.283 1.00 29.49 305 LEU A O 1
ATOM 2156 N N . LEU A 1 306 ? 18.777 50.344 -12.204 1.00 29.88 306 LEU A N 1
ATOM 2157 C CA . LEU A 1 306 ? 18.105 49.910 -13.428 1.00 29.95 306 LEU A CA 1
ATOM 2158 C C . LEU A 1 306 ? 17.179 48.726 -13.178 1.00 29.98 306 LEU A C 1
ATOM 2159 O O . LEU A 1 306 ? 16.147 48.664 -13.875 1.00 27.02 306 LEU A O 1
ATOM 2164 N N . GLY A 1 307 ? 17.426 47.800 -12.241 1.00 28.77 307 GLY A N 1
ATOM 2165 C CA . GLY A 1 307 ? 16.494 46.702 -12.013 1.00 26.63 307 GLY A CA 1
ATOM 2166 C C . GLY A 1 307 ? 15.305 47.071 -11.115 1.00 27.38 307 GLY A C 1
ATOM 2167 O O . GLY A 1 307 ? 14.414 46.241 -10.867 1.00 27.37 307 GLY A O 1
ATOM 2168 N N . GLY A 1 308 ? 15.283 48.233 -10.505 1.00 26.22 308 GLY A N 1
ATOM 2169 C CA . GLY A 1 308 ? 14.289 48.676 -9.521 1.00 28.47 308 GLY A CA 1
ATOM 2170 C C . GLY A 1 308 ? 14.238 47.823 -8.243 1.00 26.91 308 GLY A C 1
ATOM 2171 O O . GLY A 1 308 ? 13.190 47.542 -7.619 1.00 25.22 308 GLY A O 1
ATOM 2172 N N . LYS A 1 309 ? 15.430 47.346 -7.911 1.00 25.44 309 LYS A N 1
ATOM 2173 C CA . LYS A 1 309 ? 15.619 46.457 -6.785 1.00 24.76 309 LYS A CA 1
ATOM 2174 C C . LYS A 1 309 ? 15.436 47.077 -5.417 1.00 24.25 309 LYS A C 1
ATOM 2175 O O . LYS A 1 309 ? 15.817 48.206 -5.078 1.00 23.49 309 LYS A O 1
ATOM 2181 N N . THR A 1 310 ? 14.924 46.289 -4.481 1.00 24.27 310 THR A N 1
ATOM 2182 C CA . THR A 1 310 ? 14.773 46.672 -3.089 1.00 25.10 310 THR A CA 1
ATOM 2183 C C . THR A 1 310 ? 15.604 45.854 -2.083 1.00 24.73 310 THR A C 1
ATOM 2184 O O . THR A 1 310 ? 15.701 44.624 -2.054 1.00 24.26 310 THR A O 1
ATOM 2188 N N . ILE A 1 311 ? 16.281 46.589 -1.218 1.00 23.96 311 ILE A N 1
ATOM 2189 C CA . ILE A 1 311 ? 17.106 45.950 -0.178 1.00 25.18 311 ILE A CA 1
ATOM 2190 C C . ILE A 1 311 ? 16.480 46.333 1.172 1.00 27.64 311 ILE A C 1
ATOM 2191 O O . ILE A 1 311 ? 16.420 47.545 1.432 1.00 28.56 311 ILE A O 1
ATOM 2196 N N . LEU A 1 312 ? 16.008 45.430 2.030 1.00 25.53 312 LEU A N 1
ATOM 2197 C CA . LEU A 1 312 ? 15.418 45.787 3.296 1.00 25.16 312 LEU A CA 1
ATOM 2198 C C . LEU A 1 312 ? 15.784 45.029 4.588 1.00 24.85 312 LEU A C 1
ATOM 2199 O O . LEU A 1 312 ? 15.854 43.813 4.678 1.00 21.85 312 LEU A O 1
ATOM 2204 N N . GLY A 1 313 ? 15.943 45.847 5.662 1.00 23.92 313 GLY A N 1
ATOM 2205 C CA . GLY A 1 313 ? 16.314 45.297 6.959 1.00 25.81 313 GLY A CA 1
ATOM 2206 C C . GLY A 1 313 ? 15.194 44.683 7.770 1.00 26.26 313 GLY A C 1
ATOM 2207 O O . GLY A 1 313 ? 14.170 45.395 7.890 1.00 26.09 313 GLY A O 1
ATOM 2208 N N . VAL A 1 314 ? 15.342 43.493 8.356 1.00 21.37 314 VAL A N 1
ATOM 2209 C CA . VAL A 1 314 ? 14.233 42.904 9.104 1.00 23.25 314 VAL A CA 1
ATOM 2210 C C . VAL A 1 314 ? 14.630 42.369 10.491 1.00 26.03 314 VAL A C 1
ATOM 2211 O O . VAL A 1 314 ? 15.527 41.523 10.579 1.00 24.45 314 VAL A O 1
ATOM 2215 N N . VAL A 1 315 ? 13.912 42.745 11.532 1.00 25.45 315 VAL A N 1
ATOM 2216 C CA . VAL A 1 315 ? 14.103 42.277 12.915 1.00 24.79 315 VAL A CA 1
ATOM 2217 C C . VAL A 1 315 ? 12.937 41.377 13.320 1.00 22.55 315 VAL A C 1
ATOM 2218 O O . VAL A 1 315 ? 11.763 41.740 13.173 1.00 18.37 315 VAL A O 1
ATOM 2222 N N . GLU A 1 316 ? 13.230 40.159 13.782 1.00 22.13 316 GLU A N 1
ATOM 2223 C CA . GLU A 1 316 ? 12.273 39.209 14.271 1.00 20.83 316 GLU A CA 1
ATOM 2224 C C . GLU A 1 316 ? 11.065 39.004 13.374 1.00 21.86 316 GLU A C 1
ATOM 2225 O O . GLU A 1 316 ? 9.977 38.608 13.834 1.00 21.14 316 GLU A O 1
ATOM 2231 N N . GLY A 1 317 ? 11.248 39.064 12.053 1.00 22.28 317 GLY A N 1
ATOM 2232 C CA . GLY A 1 317 ? 10.201 38.762 11.101 1.00 21.29 317 GLY A CA 1
ATOM 2233 C C . GLY A 1 317 ? 9.186 39.885 10.945 1.00 24.25 317 GLY A C 1
ATOM 2234 O O . GLY A 1 317 ? 8.191 39.653 10.224 1.00 27.05 317 GLY A O 1
ATOM 2235 N N . SER A 1 318 ? 9.370 41.064 11.483 1.00 22.54 318 SER A N 1
ATOM 2236 C CA . SER A 1 318 ? 8.385 42.142 11.418 1.00 28.44 318 SER A CA 1
ATOM 2237 C C . SER A 1 318 ? 6.957 41.827 11.831 1.00 30.42 318 SER A C 1
ATOM 2238 O O . SER A 1 318 ? 6.090 42.605 11.402 1.00 34.01 318 SER A O 1
ATOM 2241 N N . GLY A 1 319 ? 6.526 40.837 12.631 1.00 30.48 319 GLY A N 1
ATOM 2242 C CA . GLY A 1 319 ? 5.027 40.893 12.790 1.00 30.90 319 GLY A CA 1
ATOM 2243 C C . GLY A 1 319 ? 4.681 41.484 14.157 1.00 27.58 319 GLY A C 1
ATOM 2244 O O . GLY A 1 319 ? 5.386 42.271 14.764 1.00 27.38 319 GLY A O 1
ATOM 2245 N N . SER A 1 320 ? 3.561 41.000 14.640 1.00 26.99 320 SER A N 1
ATOM 2246 C CA . SER A 1 320 ? 3.141 41.210 16.024 1.00 27.26 320 SER A CA 1
ATOM 2247 C C . SER A 1 320 ? 3.055 39.774 16.558 1.00 26.11 320 SER A C 1
ATOM 2248 O O . SER A 1 320 ? 2.267 38.950 16.099 1.00 24.52 320 SER A O 1
ATOM 2251 N N . PRO A 1 321 ? 3.944 39.421 17.490 1.00 26.47 321 PRO A N 1
ATOM 2252 C CA . PRO A 1 321 ? 4.042 38.070 18.020 1.00 25.82 321 PRO A CA 1
ATOM 2253 C C . PRO A 1 321 ? 2.779 37.501 18.663 1.00 25.64 321 PRO A C 1
ATOM 2254 O O . PRO A 1 321 ? 2.521 36.291 18.488 1.00 23.63 321 PRO A O 1
ATOM 2258 N N . LYS A 1 322 ? 1.999 38.329 19.356 1.00 23.57 322 LYS A N 1
ATOM 2259 C CA . LYS A 1 322 ? 0.756 37.993 19.986 1.00 25.36 322 LYS A CA 1
ATOM 2260 C C . LYS A 1 322 ? -0.288 37.521 18.952 1.00 26.94 322 LYS A C 1
ATOM 2261 O O . LYS A 1 322 ? -1.136 36.691 19.283 1.00 24.92 322 LYS A O 1
ATOM 2267 N N . LYS A 1 323 ? -0.141 37.984 17.713 1.00 26.64 323 LYS A N 1
ATOM 2268 C CA . LYS A 1 323 ? -0.925 37.554 16.592 1.00 27.83 323 LYS A CA 1
ATOM 2269 C C . LYS A 1 323 ? -0.282 36.420 15.777 1.00 27.08 323 LYS A C 1
ATOM 2270 O O . LYS A 1 323 ? -0.906 35.401 15.519 1.00 24.99 323 LYS A O 1
ATOM 2276 N N . PHE A 1 324 ? 0.962 36.565 15.333 1.00 26.47 324 PHE A N 1
ATOM 2277 C CA . PHE A 1 324 ? 1.704 35.636 14.500 1.00 23.75 324 PHE A CA 1
ATOM 2278 C C . PHE A 1 324 ? 2.075 34.297 15.134 1.00 23.80 324 PHE A C 1
ATOM 2279 O O . PHE A 1 324 ? 2.063 33.276 14.414 1.00 21.18 324 PHE A O 1
ATOM 2287 N N . ILE A 1 325 ? 2.491 34.269 16.407 1.00 21.88 325 ILE A N 1
ATOM 2288 C CA . ILE A 1 325 ? 2.900 33.023 17.055 1.00 24.25 325 ILE A CA 1
ATOM 2289 C C . ILE A 1 325 ? 1.785 32.002 17.037 1.00 25.37 325 ILE A C 1
ATOM 2290 O O . ILE A 1 325 ? 2.016 30.879 16.588 1.00 24.07 325 ILE A O 1
ATOM 2295 N N . PRO A 1 326 ? 0.596 32.347 17.520 1.00 27.70 326 PRO A N 1
ATOM 2296 C CA . PRO A 1 326 ? -0.538 31.439 17.401 1.00 29.04 326 PRO A CA 1
ATOM 2297 C C . PRO A 1 326 ? -0.820 31.066 15.952 1.00 28.25 326 PRO A C 1
ATOM 2298 O O . PRO A 1 326 ? -1.296 29.939 15.718 1.00 28.98 326 PRO A O 1
ATOM 2302 N N . GLU A 1 327 ? -0.611 31.932 14.936 1.00 26.63 327 GLU A N 1
ATOM 2303 C CA . GLU A 1 327 ? -0.865 31.528 13.570 1.00 27.13 327 GLU A CA 1
ATOM 2304 C C . GLU A 1 327 ? 0.114 30.403 13.164 1.00 27.32 327 GLU A C 1
ATOM 2305 O O . GLU A 1 327 ? -0.269 29.398 12.550 1.00 24.57 327 GLU A O 1
ATOM 2311 N N . LEU A 1 328 ? 1.395 30.522 13.552 1.00 25.63 328 LEU A N 1
ATOM 2312 C CA . LEU A 1 328 ? 2.319 29.429 13.239 1.00 25.56 328 LEU A CA 1
ATOM 2313 C C . LEU A 1 328 ? 1.917 28.131 13.952 1.00 24.54 328 LEU A C 1
ATOM 2314 O O . LEU A 1 328 ? 2.009 27.080 13.340 1.00 21.24 328 LEU A O 1
ATOM 2319 N N . VAL A 1 329 ? 1.526 28.121 15.207 1.00 26.93 329 VAL A N 1
ATOM 2320 C CA . VAL A 1 329 ? 1.124 26.884 15.905 1.00 28.49 329 VAL A CA 1
ATOM 2321 C C . VAL A 1 329 ? -0.060 26.239 15.183 1.00 29.56 329 VAL A C 1
ATOM 2322 O O . VAL A 1 329 ? -0.170 25.005 15.142 1.00 33.29 329 VAL A O 1
ATOM 2326 N N . ARG A 1 330 ? -0.996 27.049 14.685 1.00 29.57 330 ARG A N 1
ATOM 2327 C CA . ARG A 1 330 ? -2.155 26.512 13.962 1.00 31.39 330 ARG A CA 1
ATOM 2328 C C . ARG A 1 330 ? -1.714 25.927 12.634 1.00 28.95 330 ARG A C 1
ATOM 2329 O O . ARG A 1 330 ? -2.237 24.899 12.270 1.00 25.72 330 ARG A O 1
ATOM 2337 N N . LEU A 1 331 ? -0.796 26.511 11.894 1.00 28.47 331 LEU A N 1
ATOM 2338 C CA . LEU A 1 331 ? -0.312 25.982 10.608 1.00 28.77 331 LEU A CA 1
ATOM 2339 C C . LEU A 1 331 ? 0.404 24.659 10.798 1.00 30.97 331 LEU A C 1
ATOM 2340 O O . LEU A 1 331 ? 0.242 23.673 10.049 1.00 32.51 331 LEU A O 1
ATOM 2345 N N . TYR A 1 332 ? 1.139 24.570 11.918 1.00 29.44 332 TYR A N 1
ATOM 2346 C CA . TYR A 1 332 ? 1.810 23.344 12.311 1.00 28.18 332 TYR A CA 1
ATOM 2347 C C . TYR A 1 332 ? 0.752 22.281 12.634 1.00 30.10 332 TYR A C 1
ATOM 2348 O O . TYR A 1 332 ? 0.951 21.162 12.139 1.00 26.75 332 TYR A O 1
ATOM 2357 N N . GLN A 1 333 ? -0.282 22.548 13.474 1.00 29.68 333 GLN A N 1
ATOM 2358 C CA . GLN A 1 333 ? -1.236 21.480 13.803 1.00 31.04 333 GLN A CA 1
ATOM 2359 C C . GLN A 1 333 ? -1.976 20.896 12.601 1.00 33.43 333 GLN A C 1
ATOM 2360 O O . GLN A 1 333 ? -2.444 19.729 12.547 1.00 33.44 333 GLN A O 1
ATOM 2366 N N . GLN A 1 334 ? -2.122 21.725 11.575 1.00 34.11 334 GLN A N 1
ATOM 2367 C CA . GLN A 1 334 ? -2.814 21.324 10.370 1.00 36.64 334 GLN A CA 1
ATOM 2368 C C . GLN A 1 334 ? -1.913 20.457 9.501 1.00 36.35 334 GLN A C 1
ATOM 2369 O O . GLN A 1 334 ? -2.378 20.004 8.462 1.00 34.30 334 GLN A O 1
ATOM 2375 N N . GLY A 1 335 ? -0.614 20.379 9.810 1.00 33.61 335 GLY A N 1
ATOM 2376 C CA . GLY A 1 335 ? 0.324 19.662 8.986 1.00 32.84 335 GLY A CA 1
ATOM 2377 C C . GLY A 1 335 ? 0.920 20.498 7.877 1.00 33.29 335 GLY A C 1
ATOM 2378 O O . GLY A 1 335 ? 1.617 19.996 6.990 1.00 34.15 335 GLY A O 1
ATOM 2379 N N . LYS A 1 336 ? 0.771 21.813 7.904 1.00 33.28 336 LYS A N 1
ATOM 2380 C CA . LYS A 1 336 ? 1.344 22.683 6.848 1.00 30.27 336 LYS A CA 1
ATOM 2381 C C . LYS A 1 336 ? 2.638 23.367 7.240 1.00 27.17 336 LYS A C 1
ATOM 2382 O O . LYS A 1 336 ? 3.151 24.179 6.473 1.00 22.90 336 LYS A O 1
ATOM 2388 N N . PHE A 1 337 ? 3.208 23.146 8.440 1.00 24.74 337 PHE A N 1
ATOM 2389 C CA . PHE A 1 337 ? 4.471 23.862 8.748 1.00 23.88 337 PHE A CA 1
ATOM 2390 C C . PHE A 1 337 ? 5.221 23.041 9.768 1.00 24.50 337 PHE A C 1
ATOM 2391 O O . PHE A 1 337 ? 5.032 23.210 10.990 1.00 21.84 337 PHE A O 1
ATOM 2399 N N . PRO A 1 338 ? 5.937 22.026 9.262 1.00 26.30 338 PRO A N 1
ATOM 2400 C CA . PRO A 1 338 ? 6.581 21.045 10.137 1.00 24.73 338 PRO A CA 1
ATOM 2401 C C . PRO A 1 338 ? 7.921 21.463 10.659 1.00 24.10 338 PRO A C 1
ATOM 2402 O O . PRO A 1 338 ? 8.923 20.788 10.473 1.00 23.53 338 PRO A O 1
ATOM 2406 N N . PHE A 1 339 ? 8.013 22.536 11.453 1.00 26.09 339 PHE A N 1
ATOM 2407 C CA . PHE A 1 339 ? 9.238 23.060 12.033 1.00 26.45 339 PHE A CA 1
ATOM 2408 C C . PHE A 1 339 ? 9.810 22.095 13.063 1.00 25.70 339 PHE A C 1
ATOM 2409 O O . PHE A 1 339 ? 10.994 22.226 13.338 1.00 24.23 339 PHE A O 1
ATOM 2417 N N . ASP A 1 340 ? 9.040 21.165 13.628 1.00 25.76 340 ASP A N 1
ATOM 2418 C CA . ASP A 1 340 ? 9.572 20.137 14.496 1.00 28.38 340 ASP A CA 1
ATOM 2419 C C . ASP A 1 340 ? 10.688 19.315 13.840 1.00 27.97 340 ASP A C 1
ATOM 2420 O O . ASP A 1 340 ? 11.447 18.625 14.523 1.00 25.65 340 ASP A O 1
ATOM 2425 N N . GLN A 1 341 ? 10.852 19.323 12.524 1.00 29.22 341 GLN A N 1
ATOM 2426 C CA . GLN A 1 341 ? 11.955 18.606 11.896 1.00 30.80 341 GLN A CA 1
ATOM 2427 C C . GLN A 1 341 ? 13.307 19.291 12.042 1.00 29.07 341 GLN A C 1
ATOM 2428 O O . GLN A 1 341 ? 14.255 18.612 11.671 1.00 24.48 341 GLN A O 1
ATOM 2434 N N . LEU A 1 342 ? 13.396 20.503 12.583 1.00 28.62 342 LEU A N 1
ATOM 2435 C CA . LEU A 1 342 ? 14.715 21.112 12.785 1.00 29.29 342 LEU A CA 1
ATOM 2436 C C . LEU A 1 342 ? 15.254 20.835 14.192 1.00 30.38 342 LEU A C 1
ATOM 2437 O O . LEU A 1 342 ? 16.342 21.297 14.603 1.00 31.49 342 LEU A O 1
ATOM 2442 N N . VAL A 1 343 ? 14.467 20.163 15.032 1.00 27.85 343 VAL A N 1
ATOM 2443 C CA . VAL A 1 343 ? 14.788 20.060 16.444 1.00 30.58 343 VAL A CA 1
ATOM 2444 C C . VAL A 1 343 ? 15.477 18.856 17.034 1.00 29.84 343 VAL A C 1
ATOM 2445 O O . VAL A 1 343 ? 15.018 17.763 16.686 1.00 29.75 343 VAL A O 1
ATOM 2449 N N . LYS A 1 344 ? 16.407 19.091 17.984 1.00 28.35 344 LYS A N 1
ATOM 2450 C CA . LYS A 1 344 ? 16.980 17.981 18.757 1.00 31.78 344 LYS A CA 1
ATOM 2451 C C . LYS A 1 344 ? 17.094 18.362 20.246 1.00 30.71 344 LYS A C 1
ATOM 2452 O O 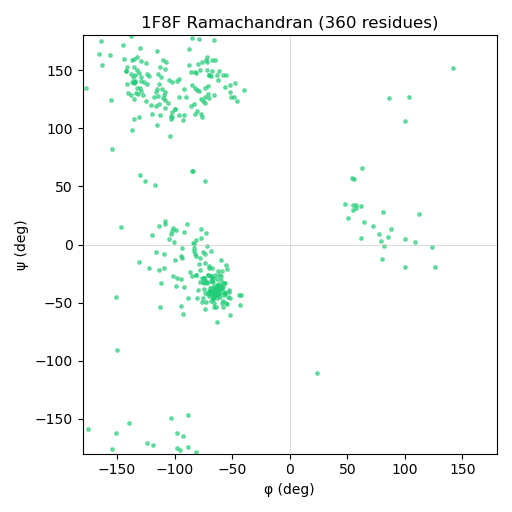. LYS A 1 344 ? 17.586 19.436 20.607 1.00 27.93 344 LYS A O 1
ATOM 2458 N N . PHE A 1 345 ? 16.590 17.540 21.157 1.00 29.61 345 PHE A N 1
ATOM 2459 C CA . PHE A 1 345 ? 16.564 17.786 22.591 1.00 31.01 345 PHE A CA 1
ATOM 2460 C C . PHE A 1 345 ? 17.822 17.396 23.359 1.00 30.81 345 PHE A C 1
ATOM 2461 O O . PHE A 1 345 ? 18.422 16.363 23.076 1.00 32.05 345 PHE A O 1
ATOM 2469 N N . TYR A 1 346 ? 18.331 18.179 24.292 1.00 31.56 346 TYR A N 1
ATOM 2470 C CA . TYR A 1 346 ? 19.477 17.894 25.121 1.00 31.68 346 TYR A CA 1
ATOM 2471 C C . TYR A 1 346 ? 19.106 18.018 26.598 1.00 33.93 346 TYR A C 1
ATOM 2472 O O . TYR A 1 346 ? 18.205 18.839 26.811 1.00 33.58 346 TYR A O 1
ATOM 2481 N N . ALA A 1 347 ? 19.781 17.394 27.557 1.00 30.90 347 ALA A N 1
ATOM 2482 C CA . ALA A 1 347 ? 19.507 17.653 28.970 1.00 31.10 347 ALA A CA 1
ATOM 2483 C C . ALA A 1 347 ? 20.100 18.978 29.443 1.00 31.78 347 ALA A C 1
ATOM 2484 O O . ALA A 1 347 ? 21.140 19.437 28.895 1.00 31.79 347 ALA A O 1
ATOM 2486 N N . PHE A 1 348 ? 19.594 19.598 30.520 1.00 31.62 348 PHE A N 1
ATOM 2487 C CA . PHE A 1 348 ? 20.129 20.840 31.054 1.00 32.35 348 PHE A CA 1
ATOM 2488 C C . PHE A 1 348 ? 21.628 20.803 31.321 1.00 33.60 348 PHE A C 1
ATOM 2489 O O . PHE A 1 348 ? 22.366 21.701 30.933 1.00 31.58 348 PHE A O 1
ATOM 2497 N N . ASP A 1 349 ? 22.130 19.663 31.835 1.00 33.79 349 ASP A N 1
ATOM 2498 C CA . ASP A 1 349 ? 23.555 19.508 32.073 1.00 34.49 349 ASP A CA 1
ATOM 2499 C C . ASP A 1 349 ? 24.296 19.236 30.778 1.00 34.97 349 ASP A C 1
ATOM 2500 O O . ASP A 1 349 ? 25.509 19.001 30.857 1.00 34.63 349 ASP A O 1
ATOM 2505 N N . GLU A 1 350 ? 23.691 19.264 29.587 1.00 35.27 350 GLU A N 1
ATOM 2506 C CA . GLU A 1 350 ? 24.429 19.114 28.342 1.00 36.12 350 GLU A CA 1
ATOM 2507 C C . GLU A 1 350 ? 24.400 20.411 27.522 1.00 35.81 350 GLU A C 1
ATOM 2508 O O . GLU A 1 350 ? 24.798 20.476 26.355 1.00 34.84 350 GLU A O 1
ATOM 2514 N N . ILE A 1 351 ? 24.037 21.521 28.132 1.00 36.61 351 ILE A N 1
ATOM 2515 C CA . ILE A 1 351 ? 23.888 22.819 27.481 1.00 37.33 351 ILE A CA 1
ATOM 2516 C C . ILE A 1 351 ? 25.153 23.262 26.776 1.00 38.90 351 ILE A C 1
ATOM 2517 O O . ILE A 1 351 ? 24.997 23.669 25.608 1.00 39.77 351 ILE A O 1
ATOM 2522 N N . ASN A 1 352 ? 26.366 23.121 27.276 1.00 38.94 352 ASN A N 1
ATOM 2523 C CA . ASN A 1 352 ? 27.605 23.399 26.553 1.00 40.51 352 ASN A CA 1
ATOM 2524 C C . ASN A 1 352 ? 27.847 22.599 25.274 1.00 41.29 352 ASN A C 1
ATOM 2525 O O . ASN A 1 352 ? 28.518 23.061 24.349 1.00 40.76 352 ASN A O 1
ATOM 2530 N N . GLN A 1 353 ? 27.349 21.371 25.202 1.00 40.71 353 GLN A N 1
ATOM 2531 C CA . GLN A 1 353 ? 27.394 20.500 24.053 1.00 40.01 353 GLN A CA 1
ATOM 2532 C C . GLN A 1 353 ? 26.350 20.933 23.005 1.00 38.23 353 GLN A C 1
ATOM 2533 O O . GLN A 1 353 ? 26.559 20.779 21.817 1.00 37.25 353 GLN A O 1
ATOM 2539 N N . ALA A 1 354 ? 25.263 21.532 23.494 1.00 38.84 354 ALA A N 1
ATOM 2540 C CA . ALA A 1 354 ? 24.264 22.033 22.547 1.00 39.28 354 ALA A CA 1
ATOM 2541 C C . ALA A 1 354 ? 24.898 23.190 21.757 1.00 38.37 354 ALA A C 1
ATOM 2542 O O . ALA A 1 354 ? 24.725 23.221 20.531 1.00 36.59 354 ALA A O 1
ATOM 2544 N N . ALA A 1 355 ? 25.681 24.058 22.370 1.00 37.79 355 ALA A N 1
ATOM 2545 C CA . ALA A 1 355 ? 26.351 25.107 21.609 1.00 41.80 355 ALA A CA 1
ATOM 2546 C C . ALA A 1 355 ? 27.267 24.552 20.515 1.00 43.90 355 ALA A C 1
ATOM 2547 O O . ALA A 1 355 ? 27.135 24.946 19.339 1.00 44.90 355 ALA A O 1
ATOM 2549 N N . ILE A 1 356 ? 28.138 23.627 20.842 1.00 43.21 356 ILE A N 1
ATOM 2550 C CA . ILE A 1 356 ? 29.075 23.002 19.935 1.00 44.26 356 ILE A CA 1
ATOM 2551 C C . ILE A 1 356 ? 28.426 22.393 18.716 1.00 45.07 356 ILE A C 1
ATOM 2552 O O . ILE A 1 356 ? 28.822 22.608 17.563 1.00 45.33 356 ILE A O 1
ATOM 2557 N N . ASP A 1 357 ? 27.40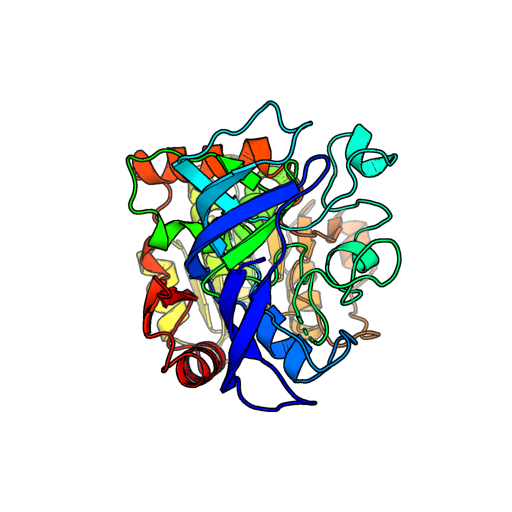6 21.569 18.912 1.00 45.67 357 ASP A N 1
ATOM 2558 C CA . ASP A 1 357 ? 26.714 20.952 17.796 1.00 46.11 357 ASP A CA 1
ATOM 2559 C C . ASP A 1 357 ? 26.100 21.989 16.849 1.00 47.97 357 ASP A C 1
ATOM 2560 O O . ASP A 1 357 ? 26.068 21.731 15.643 1.00 44.81 357 ASP A O 1
ATOM 2565 N N . SER A 1 358 ? 25.558 23.108 17.328 1.00 51.24 358 SER A N 1
ATOM 2566 C CA . SER A 1 358 ? 24.962 24.075 16.394 1.00 55.30 358 SER A CA 1
ATOM 2567 C C . SER A 1 358 ? 26.085 24.751 15.608 1.00 56.41 358 SER A C 1
ATOM 2568 O O . SER A 1 358 ? 26.024 24.794 14.374 1.00 55.44 358 SER A O 1
ATOM 2571 N N . ARG A 1 359 ? 27.177 25.122 16.267 1.00 58.17 359 ARG A N 1
ATOM 2572 C CA . ARG A 1 359 ? 28.311 25.702 15.547 1.00 59.98 359 ARG A CA 1
ATOM 2573 C C . ARG A 1 359 ? 28.889 24.751 14.515 1.00 58.82 359 ARG A C 1
ATOM 2574 O O . ARG A 1 359 ? 29.282 25.259 13.453 1.00 59.88 359 ARG A O 1
ATOM 2582 N N . LYS A 1 360 ? 28.961 23.440 14.668 1.00 56.67 360 LYS A N 1
ATOM 2583 C CA . LYS A 1 360 ? 29.477 22.582 13.610 1.00 55.29 360 LYS A CA 1
ATOM 2584 C C . LYS A 1 360 ? 28.409 22.231 12.566 1.00 52.42 360 LYS A C 1
ATOM 2585 O O . LYS A 1 360 ? 28.756 21.607 11.557 1.00 50.38 360 LYS A O 1
ATOM 2591 N N . GLY A 1 361 ? 27.149 22.600 12.749 1.00 48.66 361 GLY A N 1
ATOM 2592 C CA . GLY A 1 361 ? 26.103 22.335 11.806 1.00 45.19 361 GLY A CA 1
ATOM 2593 C C . GLY A 1 361 ? 25.402 21.003 11.874 1.00 43.96 361 GLY A C 1
ATOM 2594 O O . GLY A 1 361 ? 24.544 20.796 10.999 1.00 41.41 361 GLY A O 1
ATOM 2595 N N . ILE A 1 362 ? 25.645 20.116 12.859 1.00 42.72 362 ILE A N 1
ATOM 2596 C CA . ILE A 1 362 ? 24.862 18.879 12.880 1.00 42.14 362 ILE A CA 1
ATOM 2597 C C . ILE A 1 362 ? 23.502 19.137 13.523 1.00 40.11 362 ILE A C 1
ATOM 2598 O O . ILE A 1 362 ? 22.553 18.418 13.237 1.00 41.10 362 ILE A O 1
ATOM 2603 N N . THR A 1 363 ? 23.406 20.133 14.388 1.00 37.50 363 THR A N 1
ATOM 2604 C CA . THR A 1 363 ? 22.119 20.420 15.022 1.00 35.92 363 THR A CA 1
ATOM 2605 C C . THR A 1 363 ? 21.617 21.781 14.549 1.00 34.26 363 THR A C 1
ATOM 2606 O O . THR A 1 363 ? 22.260 22.800 14.871 1.00 32.24 363 THR A O 1
ATOM 2610 N N . LEU A 1 364 ? 20.433 21.737 13.950 1.00 32.09 364 LEU A N 1
ATOM 2611 C CA . LEU A 1 364 ? 19.771 22.915 13.413 1.00 31.25 364 LEU A CA 1
ATOM 2612 C C . LEU A 1 364 ? 19.207 23.798 14.532 1.00 29.63 364 LEU A C 1
ATOM 2613 O O . LEU A 1 364 ? 19.509 24.978 14.586 1.00 28.70 364 LEU A O 1
ATOM 2618 N N . LYS A 1 365 ? 18.383 23.214 15.373 1.00 29.49 365 LYS A N 1
ATOM 2619 C CA . LYS A 1 365 ? 17.774 23.905 16.507 1.00 29.75 365 LYS A CA 1
ATOM 2620 C C . LYS A 1 365 ? 17.769 23.089 17.798 1.00 25.78 365 LYS A C 1
ATOM 2621 O O . LYS A 1 365 ? 16.807 22.379 18.082 1.00 25.88 365 LYS A O 1
ATOM 2627 N N . PRO A 1 366 ? 18.707 23.319 18.683 1.00 26.88 366 PRO A N 1
ATOM 2628 C CA . PRO A 1 366 ? 18.707 22.673 20.021 1.00 26.17 366 PRO A CA 1
ATOM 2629 C C . PRO A 1 366 ? 17.630 23.216 20.927 1.00 25.93 366 PRO A C 1
ATOM 2630 O O . PRO A 1 366 ? 17.209 24.384 20.823 1.00 24.17 366 PRO A O 1
ATOM 2634 N N . ILE A 1 367 ? 17.097 22.442 21.858 1.00 27.39 367 ILE A N 1
ATOM 2635 C CA . ILE A 1 367 ? 16.109 22.740 22.878 1.00 23.88 367 ILE A CA 1
ATOM 2636 C C . ILE A 1 367 ? 16.538 22.140 24.220 1.00 27.69 367 ILE A C 1
ATOM 2637 O O . ILE A 1 367 ? 16.876 20.955 24.322 1.00 26.10 367 ILE A O 1
ATOM 2642 N N . ILE A 1 368 ? 16.942 23.017 25.143 1.00 28.64 368 ILE A N 1
ATOM 2643 C CA . ILE A 1 368 ? 17.402 22.614 26.469 1.00 29.72 368 ILE A CA 1
ATOM 2644 C C . ILE A 1 368 ? 16.182 22.256 27.301 1.00 31.24 368 ILE A C 1
ATOM 2645 O O . ILE A 1 368 ? 15.360 23.129 27.654 1.00 30.20 368 ILE A O 1
ATOM 2650 N N . LYS A 1 369 ? 15.991 20.983 27.612 1.00 33.16 369 LYS A N 1
ATOM 2651 C CA . LYS A 1 369 ? 14.926 20.523 28.514 1.00 34.78 369 LYS A CA 1
ATOM 2652 C C . LYS A 1 369 ? 15.327 20.846 29.962 1.00 32.67 369 LYS A C 1
ATOM 2653 O O . LYS A 1 369 ? 16.429 20.479 30.337 1.00 31.37 369 LYS A O 1
ATOM 2659 N N . ILE A 1 370 ? 14.488 21.577 30.654 1.00 33.91 370 ILE A N 1
ATOM 2660 C CA . ILE A 1 370 ? 14.728 22.121 31.972 1.00 36.43 370 ILE A CA 1
ATOM 2661 C C . ILE A 1 370 ? 13.864 21.546 33.089 1.00 38.05 370 ILE A C 1
ATOM 2662 O O . ILE A 1 370 ? 14.440 21.027 34.037 1.00 34.89 370 ILE A O 1
ATOM 2667 N N . ALA A 1 371 ? 12.541 21.542 32.960 1.00 40.87 371 ALA A N 1
ATOM 2668 C CA . ALA A 1 371 ? 11.640 20.881 33.879 1.00 45.10 371 ALA A CA 1
ATOM 2669 C C . ALA A 1 371 ? 11.769 19.355 33.693 1.00 47.81 371 ALA A C 1
ATOM 2670 O O . ALA A 1 371 ? 12.290 18.927 32.621 1.00 49.74 371 ALA A O 1
#

InterPro domains:
  IPR002328 Alcohol dehydrogenase, zinc-type, conserved site [PS00059] (64-78)
  IPR011032 GroES-like superfamily [SSF50129] (6-196)
  IPR013149 Alcohol dehydrogenase-like, C-terminal [PF00107] (201-330)
  IPR013154 Alcohol dehydrogenase-like, N-terminal [PF08240] (32-158)
  IPR020843 Enoylreductase domain [SM00829] (16-356)
  IPR036291 NAD(P)-binding domain superfamily [SSF51735] (163-336)

CATH classification: 3.90.180.10 (+1 more: 3.40.50.720)

B-factor: mean 36.32, std 13.53, range [13.59, 89.49]